Protein AF-A0A497T6V6-F1 (afdb_monomer)

Structure (mmCIF, N/CA/C/O backbone):
data_AF-A0A497T6V6-F1
#
_entry.id   AF-A0A497T6V6-F1
#
loop_
_atom_site.group_PDB
_atom_site.id
_atom_site.type_symbol
_atom_site.label_atom_id
_atom_site.label_alt_id
_atom_site.label_comp_id
_atom_site.label_asym_id
_atom_site.label_entity_id
_atom_site.label_seq_id
_atom_site.pdbx_PDB_ins_code
_atom_site.Cartn_x
_atom_site.Cartn_y
_atom_site.Cartn_z
_atom_site.occupancy
_atom_site.B_iso_or_equiv
_atom_site.auth_seq_id
_atom_site.auth_comp_id
_atom_site.auth_asym_id
_atom_site.auth_atom_id
_atom_site.pdbx_PDB_model_num
ATOM 1 N N . MET A 1 1 ? 20.473 -3.017 37.777 1.00 50.78 1 MET A N 1
ATOM 2 C CA . MET A 1 1 ? 19.811 -3.570 36.576 1.00 50.78 1 MET A CA 1
ATOM 3 C C . MET A 1 1 ? 19.065 -2.416 35.930 1.00 50.78 1 MET A C 1
ATOM 5 O O . MET A 1 1 ? 18.109 -1.941 36.522 1.00 50.78 1 MET A O 1
ATOM 9 N N . PHE A 1 2 ? 19.585 -1.855 34.835 1.00 45.38 2 PHE A N 1
ATOM 10 C CA . PHE A 1 2 ? 18.924 -0.745 34.143 1.00 45.38 2 PHE A CA 1
ATOM 11 C C . PHE A 1 2 ? 17.688 -1.306 33.440 1.00 45.38 2 PHE A C 1
ATOM 13 O O . PHE A 1 2 ? 17.805 -2.196 32.599 1.00 45.38 2 PHE A O 1
ATOM 20 N N . ASP A 1 3 ? 16.508 -0.858 33.855 1.00 56.72 3 ASP A N 1
ATOM 21 C CA . ASP A 1 3 ? 15.247 -1.389 33.358 1.00 56.72 3 ASP A CA 1
ATOM 22 C C . ASP A 1 3 ? 15.014 -0.843 31.943 1.00 56.72 3 ASP A C 1
ATOM 24 O O . ASP A 1 3 ? 14.707 0.333 31.744 1.00 56.72 3 ASP A O 1
ATOM 28 N N . TRP A 1 4 ? 15.226 -1.688 30.937 1.00 61.91 4 TRP A N 1
ATOM 29 C CA . TRP A 1 4 ? 15.054 -1.383 29.511 1.00 61.91 4 TRP A CA 1
ATOM 30 C C . TRP A 1 4 ? 13.687 -0.754 29.192 1.00 61.91 4 TRP A C 1
ATOM 32 O O . TRP A 1 4 ? 13.566 0.037 28.257 1.00 61.91 4 TRP A O 1
ATOM 42 N N . LYS A 1 5 ? 12.676 -1.034 30.025 1.00 54.81 5 LYS A N 1
ATOM 43 C CA . LYS A 1 5 ? 11.341 -0.429 29.958 1.00 54.81 5 LYS A CA 1
ATOM 44 C C . LYS A 1 5 ? 11.360 1.071 30.260 1.00 54.81 5 LYS A C 1
ATOM 46 O O . LYS A 1 5 ? 10.648 1.827 29.606 1.00 54.81 5 LYS A O 1
ATOM 51 N N . ILE A 1 6 ? 12.196 1.512 31.202 1.00 61.62 6 ILE A N 1
ATOM 52 C CA . ILE A 1 6 ? 12.374 2.933 31.542 1.00 61.62 6 ILE A CA 1
ATOM 53 C C . ILE A 1 6 ? 13.099 3.647 30.401 1.00 61.62 6 ILE A C 1
ATOM 55 O O . ILE A 1 6 ? 12.705 4.747 30.020 1.00 61.62 6 ILE A O 1
ATOM 59 N N . LEU A 1 7 ? 14.105 3.008 29.798 1.00 56.19 7 LEU A N 1
ATOM 60 C CA . LEU A 1 7 ? 14.810 3.569 28.643 1.00 56.19 7 LEU A CA 1
ATOM 61 C C . LEU A 1 7 ? 13.861 3.746 27.444 1.00 56.19 7 LEU A C 1
ATOM 63 O O . LEU A 1 7 ? 13.825 4.816 26.839 1.00 56.19 7 LEU A O 1
ATOM 67 N N . GLY A 1 8 ? 13.034 2.732 27.160 1.00 57.06 8 GLY A N 1
ATOM 68 C CA . GLY A 1 8 ? 12.024 2.780 26.099 1.00 57.06 8 GLY A CA 1
ATOM 69 C C . GLY A 1 8 ? 10.944 3.835 26.345 1.00 57.06 8 GLY A C 1
ATOM 70 O O . GLY A 1 8 ? 10.605 4.592 25.436 1.00 57.06 8 GLY A O 1
ATOM 71 N N . ALA A 1 9 ? 10.452 3.951 27.583 1.00 62.03 9 ALA A N 1
ATOM 72 C CA . ALA A 1 9 ? 9.474 4.972 27.958 1.00 62.03 9 ALA A CA 1
ATOM 73 C C . ALA A 1 9 ? 10.050 6.394 27.856 1.00 62.03 9 ALA A C 1
ATOM 75 O O . ALA A 1 9 ? 9.369 7.303 27.386 1.00 62.03 9 ALA A O 1
ATOM 76 N N . THR A 1 10 ? 11.318 6.581 28.232 1.00 56.78 10 THR A N 1
ATOM 77 C CA . THR A 1 10 ? 12.005 7.879 28.139 1.00 56.78 10 THR A CA 1
ATOM 78 C C . THR A 1 10 ? 12.233 8.275 26.681 1.00 56.78 10 THR A C 1
ATOM 80 O O . THR A 1 10 ? 12.023 9.428 26.314 1.00 56.78 10 THR A O 1
ATOM 83 N N . PHE A 1 11 ? 12.588 7.313 25.826 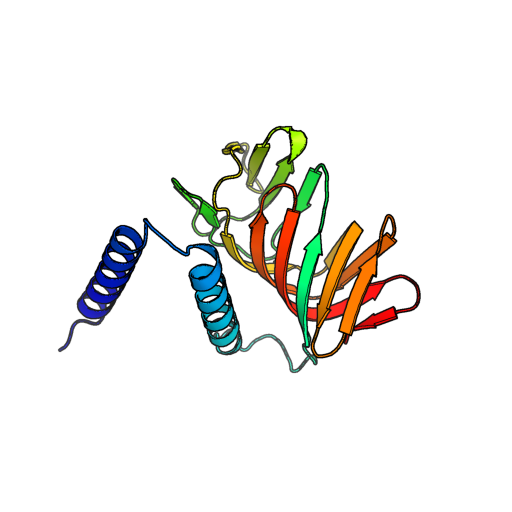1.00 63.81 11 PHE A N 1
ATOM 84 C CA . PHE A 1 11 ? 12.741 7.541 24.391 1.00 63.81 11 PHE A CA 1
ATOM 85 C C . PHE A 1 11 ? 11.404 7.897 23.726 1.00 63.81 11 PHE A C 1
ATOM 87 O O . PHE A 1 11 ? 11.323 8.874 22.986 1.00 63.81 11 PHE A O 1
ATOM 94 N N . ALA A 1 12 ? 10.329 7.176 24.059 1.00 63.56 12 ALA A N 1
ATOM 95 C CA . ALA A 1 12 ? 8.986 7.482 23.571 1.00 63.56 12 ALA A CA 1
ATOM 96 C C . ALA A 1 12 ? 8.501 8.865 24.041 1.00 63.56 12 ALA A C 1
ATOM 98 O O . ALA A 1 12 ? 7.944 9.622 23.249 1.00 63.56 12 ALA A O 1
ATOM 99 N N . ALA A 1 13 ? 8.762 9.225 25.302 1.00 62.78 13 ALA A N 1
ATOM 100 C CA . ALA A 1 13 ? 8.432 10.540 25.842 1.00 62.78 13 ALA A CA 1
ATOM 101 C C . ALA A 1 13 ? 9.216 11.661 25.142 1.00 62.78 13 ALA A C 1
ATOM 103 O O . ALA A 1 13 ? 8.627 12.672 24.769 1.00 62.78 13 ALA A O 1
ATOM 104 N N . LEU A 1 14 ? 10.516 11.468 24.895 1.00 62.50 14 LEU A N 1
ATOM 105 C CA . LEU A 1 14 ? 11.346 12.417 24.147 1.00 62.50 14 LEU A CA 1
ATOM 106 C C . LEU A 1 14 ? 10.857 12.599 22.708 1.00 62.50 14 LEU A C 1
ATOM 108 O O . LEU A 1 14 ? 10.812 13.730 22.231 1.00 62.50 14 LEU A O 1
ATOM 112 N N . ILE A 1 15 ? 10.425 11.524 22.042 1.00 61.56 15 ILE A N 1
ATOM 113 C CA . ILE A 1 15 ? 9.841 11.604 20.698 1.00 61.56 15 ILE A CA 1
ATOM 114 C C . ILE A 1 15 ? 8.551 12.426 20.726 1.00 61.56 15 ILE A C 1
ATOM 116 O O . ILE A 1 15 ? 8.442 13.382 19.964 1.00 61.56 15 ILE A O 1
ATOM 120 N N . VAL A 1 16 ? 7.617 12.122 21.632 1.00 64.88 16 VAL A N 1
ATOM 121 C CA . VAL A 1 16 ? 6.328 12.832 21.729 1.00 64.88 16 VAL A CA 1
ATOM 122 C C . VAL A 1 16 ? 6.528 14.317 22.043 1.00 64.88 16 VAL A C 1
ATOM 124 O O . VAL A 1 16 ? 5.934 15.179 21.391 1.00 64.88 16 VAL A O 1
ATOM 127 N N . VAL A 1 17 ? 7.410 14.632 22.994 1.00 59.41 17 VAL A N 1
ATOM 128 C CA . VAL A 1 17 ? 7.750 16.017 23.341 1.00 59.41 17 VAL A CA 1
ATOM 129 C C . VAL A 1 17 ? 8.415 16.716 22.153 1.00 59.41 17 VAL A C 1
ATOM 131 O O . VAL A 1 17 ? 8.026 17.831 21.815 1.00 59.41 17 VAL A O 1
ATOM 134 N N . SER A 1 18 ? 9.336 16.055 21.444 1.00 51.97 18 SER A N 1
ATOM 135 C CA . SER A 1 18 ? 9.968 16.633 20.251 1.00 51.97 18 SER A CA 1
ATOM 136 C C . SER A 1 18 ? 8.962 16.909 19.126 1.00 51.97 18 SER A C 1
ATOM 138 O O . SER A 1 18 ? 9.016 17.968 18.507 1.00 51.97 18 SER A O 1
ATOM 140 N N . THR A 1 19 ? 7.974 16.033 18.916 1.00 53.69 19 THR A N 1
ATOM 141 C CA . THR A 1 19 ? 6.929 16.235 17.900 1.00 53.69 19 THR A CA 1
ATOM 142 C C . THR A 1 19 ? 5.960 17.364 18.245 1.00 53.69 19 THR A C 1
ATOM 144 O O . THR A 1 19 ? 5.468 18.033 17.340 1.00 53.69 19 THR A O 1
ATOM 147 N N . LEU A 1 20 ? 5.714 17.624 19.535 1.00 51.59 20 LEU A N 1
ATOM 148 C CA . LEU A 1 20 ? 4.854 18.726 19.978 1.00 51.59 20 LEU A CA 1
ATOM 149 C C . LEU A 1 20 ? 5.545 20.092 19.846 1.00 51.59 20 LEU A C 1
ATOM 151 O O . LEU A 1 20 ? 4.895 21.064 19.472 1.00 51.59 20 LEU A O 1
ATOM 155 N N . PHE A 1 21 ? 6.859 20.173 20.086 1.00 48.50 21 PHE A N 1
ATOM 156 C CA . PHE A 1 21 ? 7.623 21.421 19.935 1.00 48.50 21 PHE A CA 1
ATOM 157 C C . PHE A 1 21 ? 7.922 21.795 18.471 1.00 48.50 21 PHE A C 1
ATOM 159 O O . PHE A 1 21 ? 8.094 22.973 18.168 1.00 48.50 21 PHE A O 1
ATOM 166 N N . VAL A 1 22 ? 7.943 20.827 17.549 1.00 48.66 22 VAL A N 1
ATOM 167 C CA . VAL A 1 22 ? 8.194 21.055 16.108 1.00 48.66 22 VAL A CA 1
ATOM 168 C C . VAL A 1 22 ? 6.908 21.393 15.326 1.00 48.66 22 VAL A C 1
ATOM 170 O O . VAL A 1 22 ? 6.963 21.732 14.146 1.00 48.66 22 VAL A O 1
ATOM 173 N N . GLY A 1 23 ? 5.742 21.413 15.983 1.00 40.28 23 GLY A N 1
ATOM 174 C CA . GLY A 1 23 ? 4.423 21.679 15.384 1.00 40.28 23 GLY A CA 1
ATOM 175 C C . GLY A 1 23 ? 4.199 23.063 14.743 1.00 40.28 23 GLY A C 1
ATOM 176 O O . GLY A 1 23 ? 3.063 23.383 14.407 1.00 40.28 23 GLY A O 1
ATOM 177 N N . GLY A 1 24 ? 5.238 23.886 14.563 1.00 43.16 24 GLY A N 1
ATOM 178 C CA . GLY A 1 24 ? 5.149 25.210 13.936 1.00 43.16 24 GLY A CA 1
ATOM 179 C C . GLY A 1 24 ? 5.746 25.328 12.528 1.00 43.16 24 GLY A C 1
ATOM 180 O O . GLY A 1 24 ? 5.249 26.125 11.741 1.00 43.16 24 GLY A O 1
ATOM 181 N N . PHE A 1 25 ? 6.785 24.567 12.169 1.00 41.38 25 PHE A N 1
ATOM 182 C CA . PHE A 1 25 ? 7.500 24.753 10.896 1.00 41.38 25 PHE A CA 1
ATOM 183 C C . PHE A 1 25 ? 8.166 23.443 10.437 1.00 41.38 25 PHE A C 1
ATOM 185 O O . PHE A 1 25 ? 8.955 22.862 11.172 1.00 41.38 25 PHE A O 1
ATOM 192 N N . GLY A 1 26 ? 7.899 23.001 9.199 1.00 43.41 26 GLY A N 1
ATOM 193 C CA . GLY A 1 26 ? 8.783 22.050 8.493 1.00 43.41 26 GLY A CA 1
ATOM 194 C C . GLY A 1 26 ? 8.436 20.555 8.547 1.00 43.41 26 GLY A C 1
ATOM 195 O O . GLY A 1 26 ? 9.315 19.716 8.375 1.00 43.41 26 GLY A O 1
ATOM 196 N N . ILE A 1 27 ? 7.162 20.192 8.719 1.00 48.16 27 ILE A N 1
ATOM 197 C CA . ILE A 1 27 ? 6.693 18.794 8.838 1.00 48.16 27 ILE A CA 1
ATOM 198 C C . ILE A 1 27 ? 7.111 17.904 7.640 1.00 48.16 27 ILE A C 1
ATOM 200 O O . ILE A 1 27 ? 7.292 16.698 7.787 1.00 48.16 27 ILE A O 1
ATOM 204 N N . LYS A 1 28 ? 7.326 18.484 6.453 1.00 43.66 28 LYS A N 1
ATOM 205 C CA . LYS A 1 28 ? 7.655 17.736 5.229 1.00 43.66 28 LYS A CA 1
ATOM 206 C C . LYS A 1 28 ? 9.043 17.073 5.264 1.00 43.66 28 LYS A C 1
ATOM 208 O O . LYS A 1 28 ? 9.174 15.943 4.801 1.00 43.66 28 LYS A O 1
ATOM 213 N N . ASP A 1 29 ? 10.041 17.724 5.862 1.00 43.38 29 ASP A N 1
ATOM 214 C CA . ASP A 1 29 ? 11.425 17.221 5.877 1.00 43.38 29 ASP A CA 1
ATOM 215 C C . ASP A 1 29 ? 11.666 16.212 7.009 1.00 43.38 29 ASP A C 1
ATOM 217 O O . ASP A 1 29 ? 12.480 15.297 6.880 1.00 43.38 29 ASP A O 1
ATOM 221 N N . PHE A 1 30 ? 10.908 16.317 8.104 1.00 46.56 30 PHE A N 1
ATOM 222 C CA . PHE A 1 30 ? 11.027 15.406 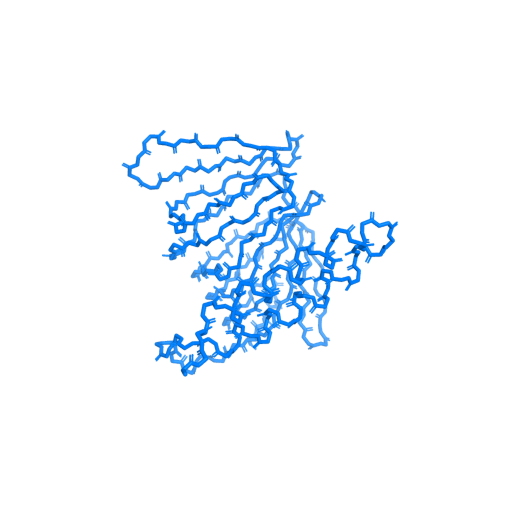9.243 1.00 46.56 30 PHE A CA 1
ATOM 223 C C . PHE A 1 30 ? 10.446 14.018 8.937 1.00 46.56 30 PHE A C 1
ATOM 225 O O . PHE A 1 30 ? 11.048 13.004 9.286 1.00 46.56 30 PHE A O 1
ATOM 232 N N . PHE A 1 31 ? 9.320 13.949 8.215 1.00 50.53 31 PHE A N 1
ATOM 233 C CA . PHE A 1 31 ? 8.772 12.666 7.764 1.00 50.53 31 PHE A CA 1
ATOM 234 C C . PHE A 1 31 ? 9.678 11.969 6.751 1.00 50.53 31 PHE A C 1
ATOM 236 O O . PHE A 1 31 ? 9.797 10.753 6.824 1.00 50.53 31 PHE A O 1
ATOM 243 N N . SER A 1 32 ? 10.354 12.718 5.873 1.00 42.75 32 SER A N 1
ATOM 244 C CA . SER A 1 32 ? 11.353 12.166 4.946 1.00 42.75 32 SER A CA 1
ATOM 245 C C . SER A 1 32 ? 12.478 11.451 5.698 1.00 42.75 32 SER A C 1
ATOM 247 O O . SER A 1 32 ? 12.767 10.292 5.418 1.00 42.75 32 SER A O 1
ATOM 249 N N . GLN A 1 33 ? 13.055 12.103 6.713 1.00 44.62 33 GLN A N 1
ATOM 250 C CA . GLN A 1 33 ? 14.158 11.540 7.502 1.00 44.62 33 GLN A CA 1
ATOM 251 C C . GLN A 1 33 ? 13.718 10.374 8.398 1.00 44.62 33 GLN A C 1
ATOM 253 O O . GLN A 1 33 ? 14.487 9.444 8.641 1.00 44.62 33 GLN A O 1
ATOM 258 N N . ILE A 1 34 ? 12.480 10.400 8.900 1.00 51.75 34 ILE A N 1
ATOM 259 C CA . ILE A 1 34 ? 11.908 9.270 9.640 1.00 51.75 34 ILE A CA 1
ATOM 260 C C . ILE A 1 34 ? 11.643 8.089 8.700 1.00 51.75 34 ILE A C 1
ATOM 262 O O . ILE A 1 34 ? 11.935 6.958 9.076 1.00 51.75 34 ILE A O 1
ATOM 266 N N . PHE A 1 35 ? 11.143 8.323 7.484 1.00 48.59 35 PHE A N 1
ATOM 267 C CA . PHE A 1 35 ? 10.936 7.265 6.490 1.00 48.59 35 PHE A CA 1
ATOM 268 C C . PHE A 1 35 ? 12.253 6.614 6.062 1.00 48.59 35 PHE A C 1
ATOM 270 O O . PHE A 1 35 ? 12.305 5.391 5.983 1.00 48.59 35 PHE A O 1
ATOM 277 N N . GLU A 1 36 ? 13.309 7.406 5.849 1.00 44.75 36 GLU A N 1
ATOM 278 C CA . GLU A 1 36 ? 14.657 6.896 5.558 1.00 44.75 36 GLU A CA 1
ATOM 279 C C . GLU A 1 36 ? 15.213 6.056 6.715 1.00 44.75 36 GLU A C 1
ATOM 281 O O . GLU A 1 36 ? 15.728 4.963 6.502 1.00 44.75 36 GLU A O 1
ATOM 286 N N . LYS A 1 37 ? 15.050 6.498 7.967 1.00 45.19 37 LYS A N 1
ATOM 287 C CA . LYS A 1 37 ? 15.532 5.719 9.120 1.00 45.19 37 LYS A CA 1
ATOM 288 C C . LYS A 1 37 ? 14.704 4.464 9.391 1.00 45.19 37 LYS A C 1
ATOM 290 O O . LYS A 1 37 ? 15.250 3.461 9.843 1.00 45.19 37 LYS A O 1
ATOM 295 N N . ILE A 1 38 ? 13.397 4.494 9.131 1.00 47.75 38 ILE A N 1
ATOM 296 C CA . ILE A 1 38 ? 12.535 3.310 9.255 1.00 47.75 38 ILE A CA 1
ATOM 297 C C . ILE A 1 38 ? 12.842 2.312 8.136 1.00 47.75 38 ILE A C 1
ATOM 299 O O . ILE A 1 38 ? 12.879 1.115 8.408 1.00 47.75 38 ILE A O 1
ATOM 303 N N . SER A 1 39 ? 13.105 2.764 6.905 1.00 43.28 39 SER A N 1
ATOM 304 C CA . SER A 1 39 ? 13.480 1.863 5.810 1.00 43.28 39 SER A CA 1
ATOM 305 C C . SER A 1 39 ? 14.834 1.189 6.058 1.00 43.28 39 SER A C 1
ATOM 307 O O . SER A 1 39 ? 14.947 -0.018 5.844 1.00 43.28 39 SER A O 1
ATOM 309 N N . GLU A 1 40 ? 15.821 1.912 6.600 1.00 44.38 40 GLU A N 1
ATOM 310 C CA . GLU A 1 40 ? 17.093 1.330 7.054 1.00 44.38 40 GLU A CA 1
ATOM 311 C C . GLU A 1 40 ? 16.894 0.318 8.191 1.00 44.38 40 GLU A C 1
ATOM 313 O O . GLU A 1 40 ? 17.501 -0.754 8.186 1.00 44.38 40 GLU A O 1
ATOM 318 N N . TRP A 1 41 ? 16.006 0.611 9.146 1.00 40.22 41 TRP A N 1
ATOM 319 C CA . TRP A 1 41 ? 15.758 -0.279 10.280 1.00 40.22 41 TRP A CA 1
ATOM 320 C C . TRP A 1 41 ? 15.014 -1.559 9.868 1.00 40.22 41 TRP A C 1
ATOM 322 O O . TRP A 1 41 ? 15.391 -2.652 10.294 1.00 40.22 41 TRP A O 1
ATOM 332 N N . LEU A 1 42 ? 14.036 -1.461 8.959 1.00 49.56 42 LEU A N 1
ATOM 333 C CA . LEU A 1 42 ? 13.347 -2.614 8.364 1.00 49.56 42 LEU A CA 1
ATOM 334 C C . LEU A 1 42 ? 14.267 -3.479 7.496 1.00 49.56 42 LEU A C 1
ATOM 336 O O . LEU A 1 42 ? 14.082 -4.693 7.449 1.00 49.56 42 LEU A O 1
ATOM 340 N N . GLY A 1 43 ? 15.306 -2.894 6.893 1.00 42.03 43 GLY A N 1
ATOM 341 C CA . GLY A 1 43 ? 16.388 -3.647 6.253 1.00 42.03 43 GLY A CA 1
ATOM 342 C C . GLY A 1 43 ? 17.193 -4.531 7.219 1.00 42.03 43 GLY A C 1
ATOM 343 O O . GLY A 1 43 ? 17.883 -5.443 6.773 1.00 42.03 43 GLY A O 1
ATOM 344 N N . SER A 1 44 ? 17.085 -4.299 8.533 1.00 37.12 44 SER A N 1
ATOM 345 C CA . SER A 1 44 ? 17.794 -5.038 9.592 1.00 37.12 44 SER A CA 1
ATOM 346 C C . SER A 1 44 ? 16.884 -5.870 10.513 1.00 37.12 44 SER A C 1
ATOM 348 O O . SER A 1 44 ? 17.349 -6.414 11.516 1.00 37.12 44 SER A O 1
ATOM 350 N N . SER A 1 45 ? 15.593 -5.989 10.182 1.00 35.75 45 SER A N 1
ATOM 351 C CA . SER A 1 45 ? 14.610 -6.738 10.977 1.00 35.75 45 SER A CA 1
ATOM 352 C C . SER A 1 45 ? 14.849 -8.265 10.918 1.00 35.75 45 SER A C 1
ATOM 354 O O . SER A 1 45 ? 15.149 -8.800 9.848 1.00 35.75 45 SER A O 1
ATOM 356 N N . PRO A 1 46 ? 14.704 -9.006 12.039 1.00 35.09 46 PRO A N 1
ATOM 357 C CA . PRO A 1 46 ? 15.123 -10.404 12.196 1.00 35.09 46 PRO A CA 1
ATOM 358 C C . PRO A 1 46 ? 14.171 -11.436 11.558 1.00 35.09 46 PRO A C 1
ATOM 360 O O . PRO A 1 46 ? 14.081 -12.572 12.028 1.00 35.09 46 PRO A O 1
ATOM 363 N N . PHE A 1 47 ? 13.471 -11.093 10.475 1.00 41.62 47 PHE A N 1
ATOM 364 C CA . PHE A 1 47 ? 12.688 -12.052 9.688 1.00 41.62 47 PHE A CA 1
ATOM 365 C C . PHE A 1 47 ? 13.614 -12.872 8.774 1.00 41.62 47 PHE A C 1
ATOM 367 O O . PHE A 1 47 ? 13.618 -12.743 7.552 1.00 41.62 47 PHE A O 1
ATOM 374 N N . SER A 1 48 ? 14.406 -13.752 9.385 1.00 32.25 48 SER A N 1
ATOM 375 C CA . SER A 1 48 ? 15.396 -14.650 8.769 1.00 32.25 48 SER A CA 1
ATOM 376 C C . SER A 1 48 ? 14.807 -15.797 7.922 1.00 32.25 48 SER A C 1
ATOM 378 O O . SER A 1 48 ? 15.424 -16.852 7.781 1.00 32.25 48 SER A O 1
ATOM 380 N N . GLY A 1 49 ? 13.614 -15.612 7.347 1.00 32.22 49 GLY A N 1
ATOM 381 C CA . GLY A 1 49 ? 12.921 -16.614 6.528 1.00 32.22 49 GLY A CA 1
ATOM 382 C C . GLY A 1 49 ? 12.859 -16.302 5.032 1.00 32.22 49 GLY A C 1
ATOM 383 O O . GLY A 1 49 ? 12.636 -17.214 4.236 1.00 32.22 49 GLY A O 1
ATOM 384 N N . PHE A 1 50 ? 13.078 -15.051 4.620 1.00 36.75 50 PHE A N 1
ATOM 385 C CA . PHE A 1 50 ? 13.120 -14.711 3.201 1.00 36.75 50 PHE A CA 1
ATOM 386 C C . PHE A 1 50 ? 14.525 -14.985 2.673 1.00 36.75 50 PHE A C 1
ATOM 388 O O . PHE A 1 50 ? 15.477 -14.253 2.937 1.00 36.75 50 PHE A O 1
ATOM 395 N N . GLN A 1 51 ? 14.649 -16.109 1.966 1.00 36.91 51 GLN A N 1
ATOM 396 C CA . GLN A 1 51 ? 15.812 -16.466 1.163 1.00 36.91 51 GLN A CA 1
ATOM 397 C C . GLN A 1 51 ? 16.313 -15.255 0.367 1.00 36.91 51 GLN A C 1
ATOM 399 O O . GLN A 1 51 ? 15.507 -14.412 -0.026 1.00 36.91 51 GLN A O 1
ATOM 404 N N . HIS A 1 52 ? 17.630 -15.222 0.116 1.00 39.56 52 HIS A N 1
ATOM 405 C CA . HIS A 1 52 ? 18.372 -14.312 -0.770 1.00 39.56 52 HIS A CA 1
ATOM 406 C C . HIS A 1 52 ? 17.731 -14.170 -2.164 1.00 39.56 52 HIS A C 1
ATOM 408 O O . HIS A 1 52 ? 18.254 -14.616 -3.183 1.00 39.56 52 HIS A O 1
ATOM 414 N N . THR A 1 53 ? 16.581 -13.527 -2.213 1.00 52.56 53 THR A N 1
ATOM 415 C CA . THR A 1 53 ? 15.926 -13.067 -3.419 1.00 52.56 53 THR A CA 1
ATOM 416 C C . THR A 1 53 ? 16.462 -11.662 -3.588 1.00 52.56 53 THR A C 1
ATOM 418 O O . THR A 1 53 ? 16.408 -10.873 -2.644 1.00 52.56 53 THR A O 1
ATOM 421 N N . LYS A 1 54 ? 17.086 -11.366 -4.732 1.00 65.50 54 LYS A N 1
ATOM 422 C CA . LYS A 1 54 ? 17.531 -9.998 -5.015 1.00 65.50 54 LYS A CA 1
ATOM 423 C C . LYS A 1 54 ? 16.335 -9.076 -4.791 1.00 65.50 54 LYS A C 1
ATOM 425 O O . LYS A 1 54 ? 15.270 -9.319 -5.352 1.00 65.50 54 LYS A O 1
ATOM 430 N N . SER A 1 55 ? 16.508 -8.105 -3.907 1.00 79.69 55 SER A N 1
ATOM 431 C CA . SER A 1 55 ? 15.469 -7.155 -3.555 1.00 79.69 55 SER A CA 1
ATOM 432 C C . SER A 1 55 ? 15.964 -5.761 -3.885 1.00 79.69 55 SER A C 1
ATOM 434 O O . SER A 1 55 ? 17.040 -5.370 -3.424 1.00 79.69 55 SER A O 1
ATOM 436 N N . THR A 1 56 ? 15.176 -5.015 -4.643 1.00 88.44 56 THR A N 1
ATOM 437 C CA . THR A 1 56 ? 15.487 -3.636 -5.006 1.00 88.44 56 THR A CA 1
ATOM 438 C C . THR A 1 56 ? 14.663 -2.686 -4.158 1.00 88.44 56 THR A C 1
ATOM 440 O O . THR A 1 56 ? 13.453 -2.864 -3.998 1.00 88.44 56 THR A O 1
ATOM 443 N N . HIS A 1 57 ? 15.322 -1.670 -3.601 1.00 89.69 57 HIS A N 1
ATOM 444 C CA . HIS A 1 57 ? 14.623 -0.608 -2.896 1.00 89.69 57 HIS A CA 1
ATOM 445 C C . HIS A 1 57 ? 13.917 0.300 -3.906 1.00 89.69 57 HIS A C 1
ATOM 447 O O . HIS A 1 57 ? 14.517 0.779 -4.876 1.00 89.69 57 HIS A O 1
ATOM 453 N N . VAL A 1 58 ? 12.629 0.526 -3.681 1.00 91.56 58 VAL A N 1
ATOM 454 C CA . VAL A 1 58 ? 11.756 1.288 -4.568 1.00 91.56 58 VAL A CA 1
ATOM 455 C C . VAL A 1 58 ? 10.856 2.207 -3.762 1.00 91.56 58 VAL A C 1
ATOM 457 O O . VAL A 1 58 ? 10.408 1.895 -2.655 1.00 91.56 58 VAL A O 1
ATOM 460 N N . HIS A 1 59 ? 10.540 3.334 -4.376 1.00 94.31 59 HIS A N 1
ATOM 461 C CA . HIS A 1 59 ? 9.508 4.239 -3.923 1.00 94.31 59 HIS A CA 1
ATOM 462 C C . HIS A 1 59 ? 8.487 4.381 -5.043 1.00 94.31 59 HIS A C 1
ATOM 464 O O . HIS A 1 59 ? 8.847 4.793 -6.143 1.00 94.31 59 HIS A O 1
ATOM 470 N N . PHE A 1 60 ? 7.223 4.041 -4.804 1.00 94.25 60 PHE A N 1
ATOM 471 C CA . PHE A 1 60 ? 6.188 4.217 -5.816 1.00 94.25 60 PHE A CA 1
ATOM 472 C C . PHE A 1 60 ? 4.932 4.880 -5.263 1.00 94.25 60 PHE A C 1
ATOM 474 O O . PHE A 1 60 ? 4.469 4.589 -4.163 1.00 94.25 60 PHE A O 1
ATOM 481 N N . THR A 1 61 ? 4.388 5.800 -6.055 1.00 96.56 61 THR A N 1
ATOM 482 C CA . THR A 1 61 ? 3.179 6.564 -5.747 1.00 96.56 61 THR A CA 1
ATOM 483 C C . THR A 1 61 ? 2.087 6.200 -6.738 1.00 96.56 61 THR A C 1
ATOM 485 O O . THR A 1 61 ? 2.290 6.300 -7.948 1.00 96.56 61 THR A O 1
ATOM 488 N N . LEU A 1 62 ? 0.919 5.818 -6.233 1.00 96.94 62 LEU A N 1
ATOM 489 C CA . LEU A 1 62 ? -0.277 5.523 -7.016 1.00 96.94 62 LEU A CA 1
ATOM 490 C C . LEU A 1 62 ? -1.287 6.661 -6.851 1.00 96.94 62 LEU A C 1
ATOM 492 O O . LEU A 1 62 ? -1.465 7.158 -5.739 1.00 96.94 62 LEU A O 1
ATOM 496 N N . TYR A 1 63 ? -2.004 7.017 -7.921 1.00 96.00 63 TYR A N 1
ATOM 497 C CA . TYR A 1 63 ? -3.067 8.038 -7.899 1.00 96.00 63 TYR A CA 1
ATOM 498 C C . TYR A 1 63 ? -4.457 7.453 -8.229 1.00 96.00 63 TYR A C 1
ATOM 500 O O . TYR A 1 63 ? -5.031 7.768 -9.275 1.00 96.00 63 TYR A O 1
ATOM 508 N N . PRO A 1 64 ? -4.994 6.553 -7.387 1.00 94.50 64 PRO A N 1
ATOM 509 C CA . PRO A 1 64 ? -6.334 5.995 -7.546 1.00 94.50 64 PRO A CA 1
ATOM 510 C C . PRO A 1 64 ? -7.437 6.958 -7.082 1.00 94.50 64 PRO A C 1
ATOM 512 O O . PRO A 1 64 ? -7.247 7.747 -6.162 1.00 94.50 64 PRO A O 1
ATOM 515 N N . GLU A 1 65 ? -8.646 6.805 -7.631 1.00 93.06 65 GLU A N 1
ATOM 516 C CA . GLU A 1 65 ? -9.857 7.346 -6.989 1.00 93.06 65 GLU A CA 1
ATOM 517 C C . GLU A 1 65 ? -10.277 6.503 -5.777 1.00 93.06 65 GLU A C 1
ATOM 519 O O . GLU A 1 65 ? -10.660 7.040 -4.736 1.00 93.06 65 GLU A O 1
ATOM 524 N N . ASN A 1 66 ? -10.176 5.178 -5.920 1.00 93.94 66 ASN A N 1
ATOM 525 C CA . ASN A 1 66 ? -10.426 4.195 -4.873 1.00 93.94 66 ASN A CA 1
ATOM 526 C C . ASN A 1 66 ? -9.314 3.149 -4.893 1.00 93.94 66 ASN A C 1
ATOM 528 O O . ASN A 1 66 ? -8.910 2.709 -5.973 1.00 93.94 66 ASN A O 1
ATOM 532 N N . PHE A 1 67 ? -8.839 2.729 -3.726 1.00 95.25 67 PHE A N 1
ATOM 533 C CA . PHE A 1 67 ? -7.790 1.719 -3.631 1.00 95.25 67 PHE A CA 1
ATOM 534 C C . PHE A 1 67 ? -8.062 0.726 -2.519 1.00 95.25 67 PHE A C 1
ATOM 536 O O . PHE A 1 67 ? -8.462 1.102 -1.419 1.00 95.25 67 PHE A O 1
ATOM 543 N N . VAL A 1 68 ? -7.848 -0.545 -2.834 1.00 95.00 68 VAL A N 1
ATOM 544 C CA . VAL A 1 68 ? -8.101 -1.668 -1.942 1.00 95.00 68 VAL A CA 1
ATOM 545 C C . VAL A 1 68 ? -6.847 -2.514 -1.885 1.00 95.00 68 VAL A C 1
ATOM 547 O O . VAL A 1 68 ? -6.320 -2.895 -2.929 1.00 95.00 68 VAL A O 1
ATOM 550 N N . PHE A 1 69 ? -6.396 -2.834 -0.679 1.00 93.31 69 PHE A N 1
ATOM 551 C CA . PHE A 1 69 ? -5.344 -3.822 -0.483 1.00 93.31 69 PHE A CA 1
ATOM 552 C C . PHE A 1 69 ? -5.592 -4.659 0.770 1.00 93.31 69 PHE A C 1
ATOM 554 O O . PHE A 1 69 ? -6.351 -4.281 1.667 1.00 93.31 69 PHE A O 1
ATOM 561 N N . SER A 1 70 ? -4.961 -5.828 0.803 1.00 94.25 70 SER A N 1
ATOM 562 C CA . SER A 1 70 ? -5.044 -6.791 1.897 1.00 94.25 70 SER A CA 1
ATOM 563 C C . SER A 1 70 ? -3.623 -7.242 2.220 1.00 94.25 70 SER A C 1
ATOM 565 O O . SER A 1 70 ? -3.018 -7.899 1.376 1.00 94.25 70 SER A O 1
ATOM 567 N N . PRO A 1 71 ? -3.062 -6.840 3.371 1.00 92.25 71 PRO A N 1
ATOM 568 C CA . PRO A 1 71 ? -1.747 -7.300 3.804 1.00 92.25 71 PRO A CA 1
ATOM 569 C C . PRO A 1 71 ? -1.713 -8.825 3.960 1.00 92.25 71 PRO A C 1
ATOM 571 O O . PRO A 1 71 ? -2.676 -9.414 4.453 1.00 92.25 71 PRO A O 1
ATOM 574 N N . ASP A 1 72 ? -0.598 -9.459 3.600 1.00 90.69 72 ASP A N 1
ATOM 575 C CA . ASP A 1 72 ? -0.445 -10.917 3.740 1.00 90.69 72 ASP A CA 1
ATOM 576 C C . ASP A 1 72 ? -0.256 -11.360 5.199 1.00 90.69 72 ASP A C 1
ATOM 578 O O . ASP A 1 72 ? -0.606 -12.479 5.586 1.00 90.69 72 ASP A O 1
ATOM 582 N N . SER A 1 73 ? 0.293 -10.470 6.023 1.00 89.19 73 SER A N 1
ATOM 583 C CA . SER A 1 73 ? 0.506 -10.649 7.457 1.00 89.19 73 SER A CA 1
ATOM 584 C C . SER A 1 73 ? -0.226 -9.567 8.251 1.00 89.19 73 SER A C 1
ATOM 586 O O . SER A 1 73 ? -0.494 -8.494 7.710 1.00 89.19 73 SER A O 1
ATOM 588 N N . PRO A 1 74 ? -0.536 -9.802 9.539 1.00 90.56 74 PRO A N 1
ATOM 589 C CA . PRO A 1 74 ? -1.059 -8.748 10.396 1.00 90.56 74 PRO A CA 1
ATOM 590 C C . PRO A 1 74 ? -0.127 -7.532 10.430 1.00 90.56 74 PRO A C 1
ATOM 592 O O . PRO A 1 74 ? 1.091 -7.693 10.506 1.00 90.56 74 PRO A O 1
ATOM 595 N N . ILE A 1 75 ? -0.698 -6.329 10.400 1.00 91.19 75 ILE A N 1
ATOM 596 C CA . ILE A 1 75 ? 0.050 -5.066 10.386 1.00 91.19 75 ILE A CA 1
ATOM 597 C C . ILE A 1 75 ? -0.386 -4.140 11.515 1.00 91.19 75 ILE A C 1
ATOM 599 O O . ILE A 1 75 ? -1.509 -4.210 12.017 1.00 91.19 75 ILE A O 1
ATOM 603 N N . ASN A 1 76 ? 0.496 -3.220 11.887 1.00 88.19 76 ASN A N 1
ATOM 604 C CA . ASN A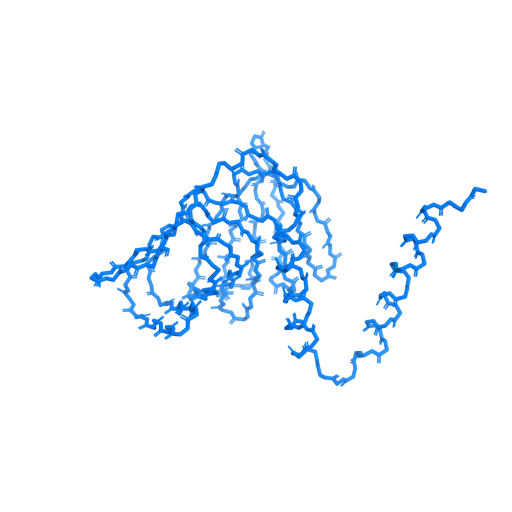 1 76 ? 0.139 -2.102 12.749 1.00 88.19 76 ASN A CA 1
ATOM 605 C C . ASN A 1 76 ? -0.189 -0.889 11.880 1.00 88.19 76 ASN A C 1
ATOM 607 O O . ASN A 1 76 ? 0.493 -0.614 10.898 1.00 88.19 76 ASN A O 1
ATOM 611 N N . ILE A 1 77 ? -1.228 -0.151 12.246 1.00 90.94 77 ILE A N 1
ATOM 612 C CA . ILE A 1 77 ? -1.714 1.006 11.499 1.00 90.94 77 ILE A CA 1
ATOM 613 C C . ILE A 1 77 ? -1.762 2.187 12.448 1.00 90.94 77 ILE A C 1
ATOM 615 O O . ILE A 1 77 ? -2.350 2.112 13.525 1.00 90.94 77 ILE A O 1
ATOM 619 N N . THR A 1 78 ? -1.149 3.290 12.042 1.00 88.94 78 THR A N 1
ATOM 620 C CA . THR A 1 78 ? -1.227 4.568 12.744 1.00 88.94 78 THR A CA 1
ATOM 621 C C . THR A 1 78 ? -2.043 5.545 11.913 1.00 88.94 78 THR A C 1
ATOM 623 O O . THR A 1 78 ? -1.815 5.699 10.717 1.00 88.94 78 THR A O 1
ATOM 626 N N . LEU A 1 79 ? -2.995 6.195 12.569 1.00 88.12 79 LEU A N 1
ATOM 627 C CA . LEU A 1 79 ? -3.780 7.326 12.086 1.00 88.12 79 LEU A CA 1
ATOM 628 C C . LEU A 1 79 ? -3.569 8.499 13.053 1.00 88.12 79 LEU A C 1
ATOM 630 O O . LEU A 1 79 ? -3.035 8.311 14.148 1.00 88.12 79 LEU A O 1
ATOM 634 N N . SER A 1 80 ? -4.037 9.700 12.699 1.00 82.00 80 SER A N 1
ATOM 635 C CA . SER A 1 80 ? -3.932 10.882 13.577 1.00 82.00 80 SER A CA 1
ATOM 636 C C . SER A 1 80 ? -4.443 10.646 15.004 1.00 82.00 80 SER A C 1
ATOM 638 O O . SER A 1 80 ? -3.839 11.119 15.962 1.00 82.00 80 SER A O 1
ATOM 640 N N . THR A 1 81 ? -5.570 9.945 15.148 1.00 80.69 81 THR A N 1
ATOM 641 C CA . THR A 1 81 ? -6.312 9.827 16.416 1.00 80.69 81 THR A CA 1
ATOM 642 C C . THR A 1 81 ? -6.358 8.410 16.972 1.00 80.69 81 THR A C 1
ATOM 644 O O . THR A 1 81 ? -6.811 8.211 18.097 1.00 80.69 81 THR A O 1
ATOM 647 N N . MET A 1 82 ? -5.900 7.416 16.210 1.00 84.38 82 MET A N 1
ATOM 648 C CA . MET A 1 82 ? -5.992 6.016 16.606 1.00 84.38 82 MET A CA 1
ATOM 649 C C . MET A 1 82 ? -4.792 5.207 16.128 1.00 84.38 82 MET A C 1
ATOM 651 O O . MET A 1 82 ? -4.133 5.535 15.141 1.00 84.38 82 MET A O 1
ATOM 655 N N . LYS A 1 83 ? -4.538 4.111 16.836 1.00 87.25 83 LYS A N 1
ATOM 656 C CA . LYS A 1 83 ? -3.603 3.069 16.428 1.00 87.25 83 LYS A CA 1
ATOM 657 C C . LYS A 1 83 ? -4.344 1.744 16.433 1.00 87.25 83 LYS A C 1
ATOM 659 O O . LYS A 1 83 ? -4.990 1.415 17.425 1.00 87.25 83 LYS A O 1
ATOM 664 N N . ILE A 1 84 ? -4.247 1.007 15.337 1.00 88.38 84 ILE A N 1
ATOM 665 C CA . ILE A 1 84 ? -4.801 -0.337 15.207 1.00 88.38 84 ILE A CA 1
ATOM 666 C C . ILE A 1 84 ? -3.613 -1.290 15.220 1.00 88.38 84 ILE A C 1
ATOM 668 O O . ILE A 1 84 ? -2.735 -1.194 14.366 1.00 88.38 84 ILE A O 1
ATOM 672 N N . ASN A 1 85 ? -3.559 -2.178 16.206 1.00 89.44 85 ASN A N 1
ATOM 673 C CA . ASN A 1 85 ? -2.463 -3.131 16.342 1.00 89.44 85 ASN A CA 1
ATOM 674 C C . ASN A 1 85 ? -2.891 -4.493 15.802 1.00 89.44 85 ASN A C 1
ATOM 676 O O . ASN A 1 85 ? -4.023 -4.910 16.045 1.00 89.44 85 ASN A O 1
ATOM 680 N N . ASN A 1 86 ? -1.970 -5.199 15.143 1.00 87.62 86 ASN A N 1
ATOM 681 C CA . ASN A 1 86 ? -2.180 -6.563 14.651 1.00 87.62 86 ASN A CA 1
ATOM 682 C C . ASN A 1 86 ? -3.422 -6.710 13.740 1.00 87.62 86 ASN A C 1
ATOM 684 O O . ASN A 1 86 ? -4.124 -7.719 13.793 1.00 87.62 86 ASN A O 1
ATOM 688 N N . PHE A 1 87 ? -3.709 -5.692 12.921 1.00 90.31 87 PHE A N 1
ATOM 689 C CA . PHE A 1 87 ? -4.830 -5.688 11.985 1.00 90.31 87 PHE A CA 1
ATOM 690 C C . PHE A 1 87 ? -4.609 -6.707 10.869 1.00 90.31 87 PHE A C 1
ATOM 692 O O . PHE A 1 87 ? -3.572 -6.680 10.205 1.00 90.31 87 PHE A O 1
ATOM 699 N N . LYS A 1 88 ? -5.614 -7.547 10.611 1.00 91.81 88 LYS A N 1
ATOM 700 C CA . LYS A 1 88 ? -5.637 -8.482 9.488 1.00 91.81 88 LYS A CA 1
ATOM 701 C C . LYS A 1 88 ? -6.964 -8.370 8.741 1.00 91.81 88 LYS A C 1
ATOM 703 O O . LYS A 1 88 ? -8.020 -8.660 9.293 1.00 91.81 88 LYS A O 1
ATOM 708 N N . GLY A 1 89 ? -6.910 -7.952 7.484 1.00 92.94 89 GLY A N 1
ATOM 709 C CA . GLY A 1 89 ? -8.103 -7.813 6.659 1.00 92.94 89 GLY A CA 1
ATOM 710 C C . GLY A 1 89 ? -7.896 -6.874 5.482 1.00 92.94 89 GLY A C 1
ATOM 711 O O . GLY A 1 89 ? -6.780 -6.686 4.994 1.00 92.94 89 GLY A O 1
ATOM 712 N N . LYS A 1 90 ? -8.986 -6.268 5.017 1.00 94.56 90 LYS A N 1
ATOM 713 C CA . LYS A 1 90 ? -9.007 -5.376 3.855 1.00 94.56 90 LYS A CA 1
ATOM 714 C C . LYS A 1 90 ? -9.024 -3.916 4.273 1.00 94.56 90 LYS A C 1
ATOM 716 O O . LYS A 1 90 ? -9.775 -3.521 5.165 1.00 94.56 90 LYS A O 1
ATOM 721 N N . ILE A 1 91 ? -8.228 -3.120 3.572 1.00 94.50 91 ILE A N 1
ATOM 722 C CA . ILE A 1 91 ? -8.1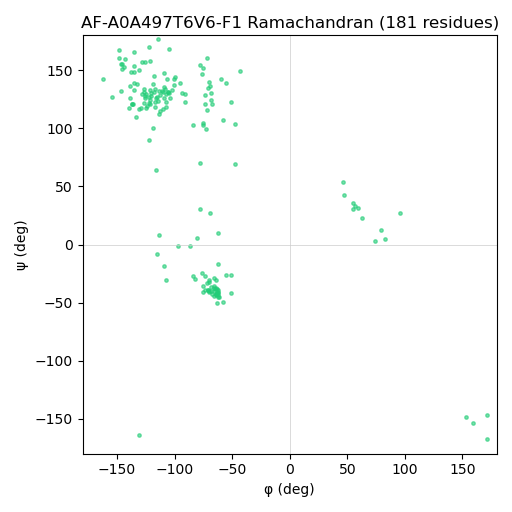70 -1.669 3.715 1.00 94.50 91 ILE A CA 1
ATOM 723 C C . ILE A 1 91 ? -8.681 -1.067 2.415 1.00 94.50 91 ILE A C 1
ATOM 725 O O . ILE A 1 91 ? -8.036 -1.196 1.374 1.00 94.50 91 ILE A O 1
ATOM 729 N N . ASN A 1 92 ? -9.839 -0.415 2.486 1.00 95.06 92 ASN A N 1
ATOM 730 C CA . ASN A 1 92 ? -10.468 0.262 1.361 1.00 95.06 92 ASN A CA 1
ATOM 731 C C . ASN A 1 92 ? -10.349 1.772 1.553 1.00 95.06 92 ASN A C 1
ATOM 733 O O . ASN A 1 92 ? -10.717 2.310 2.593 1.00 95.06 92 ASN A O 1
ATOM 737 N N . THR A 1 93 ? -9.869 2.465 0.534 1.00 93.69 93 THR A N 1
ATOM 738 C CA . THR A 1 93 ? -9.723 3.921 0.515 1.00 93.69 93 THR A CA 1
ATOM 739 C C . THR A 1 93 ? -10.613 4.501 -0.568 1.00 93.69 93 THR A C 1
ATOM 741 O O . THR A 1 93 ? -10.613 4.019 -1.702 1.00 93.69 93 THR A O 1
ATOM 744 N N . HIS A 1 94 ? -11.346 5.556 -0.227 1.00 93.81 94 HIS A N 1
ATOM 745 C CA . HIS A 1 94 ? -12.154 6.339 -1.153 1.00 93.81 94 HIS A CA 1
ATOM 746 C C . HIS A 1 94 ? -11.685 7.793 -1.101 1.00 93.81 94 HIS A C 1
ATOM 748 O O . HIS A 1 94 ? -12.187 8.603 -0.321 1.00 93.81 94 HIS A O 1
ATOM 754 N N . PHE A 1 95 ? -10.719 8.150 -1.950 1.00 90.69 95 PHE A N 1
ATOM 755 C CA . PHE A 1 95 ? -10.084 9.472 -1.920 1.00 90.69 95 PHE A CA 1
ATOM 756 C C . PHE A 1 95 ? -11.053 10.607 -2.248 1.00 90.69 95 PHE A C 1
ATOM 758 O O . PHE A 1 95 ? -10.915 11.707 -1.719 1.00 90.69 95 PHE A O 1
ATOM 765 N N . LYS A 1 96 ? -12.062 10.344 -3.088 1.00 89.69 96 LYS A N 1
ATOM 766 C CA . LYS A 1 96 ? -13.108 11.324 -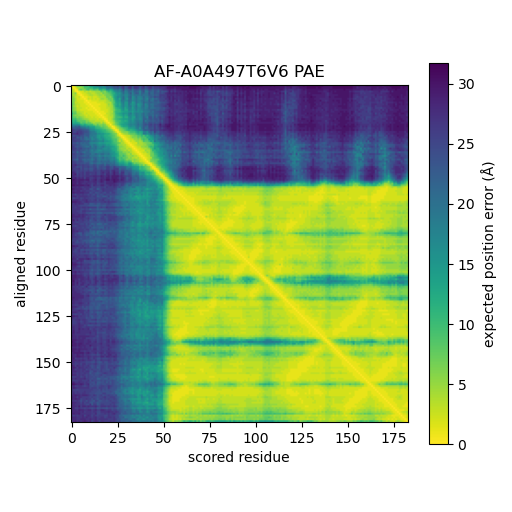3.413 1.00 89.69 96 LYS A CA 1
ATOM 767 C C . LYS A 1 96 ? -13.958 11.698 -2.195 1.00 89.69 96 LYS A C 1
ATOM 769 O O . LYS A 1 96 ? -14.326 12.859 -2.056 1.00 89.69 96 LYS A O 1
ATOM 774 N N . ASN A 1 97 ? -14.241 10.723 -1.332 1.00 90.00 97 ASN A N 1
ATOM 775 C CA . ASN A 1 97 ? -15.073 10.899 -0.141 1.00 90.00 97 ASN A CA 1
ATOM 776 C C . ASN A 1 97 ? -14.233 11.129 1.127 1.00 90.00 97 ASN A C 1
ATOM 778 O O . ASN A 1 97 ? -14.796 11.310 2.198 1.00 90.00 97 ASN A O 1
ATOM 782 N N . ASN A 1 98 ? -12.901 11.124 1.006 1.00 89.94 98 ASN A N 1
ATOM 783 C CA . ASN A 1 98 ? -11.951 11.172 2.115 1.00 89.94 98 ASN A CA 1
ATOM 784 C C . ASN A 1 98 ? -12.157 10.066 3.170 1.00 89.94 98 ASN A C 1
ATOM 786 O O . ASN A 1 98 ? -11.864 10.281 4.343 1.00 89.94 98 ASN A O 1
ATOM 790 N N . THR A 1 99 ? -12.648 8.888 2.774 1.00 92.62 99 THR A N 1
ATOM 791 C CA . THR A 1 99 ? -12.954 7.797 3.711 1.00 92.62 99 THR A CA 1
ATOM 792 C C . THR A 1 99 ? -11.979 6.630 3.599 1.00 92.62 99 THR A C 1
ATOM 794 O O . THR A 1 99 ? -11.451 6.306 2.530 1.00 92.62 99 THR A O 1
ATOM 797 N N . LEU A 1 100 ? -11.746 5.996 4.741 1.00 92.88 100 LEU A N 1
ATOM 798 C CA . LEU A 1 100 ? -10.944 4.807 4.949 1.00 92.88 100 LEU A CA 1
ATOM 799 C C . LEU A 1 100 ? -11.810 3.789 5.686 1.00 92.88 100 LEU A C 1
ATOM 801 O O . LEU A 1 100 ? -12.310 4.065 6.774 1.00 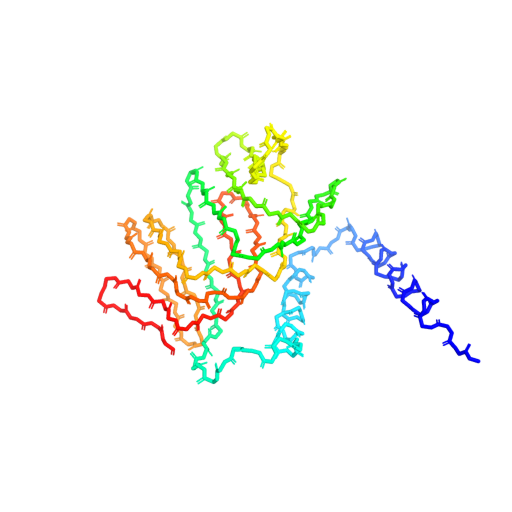92.88 100 LEU A O 1
ATOM 805 N N . LEU A 1 101 ? -11.980 2.619 5.089 1.00 94.12 101 LEU A N 1
ATOM 806 C CA . LEU A 1 101 ? -12.764 1.528 5.638 1.00 94.12 101 LEU A CA 1
ATOM 807 C C . LEU A 1 101 ? -11.850 0.333 5.890 1.00 94.12 101 LEU A C 1
ATOM 809 O O . LEU A 1 101 ? -11.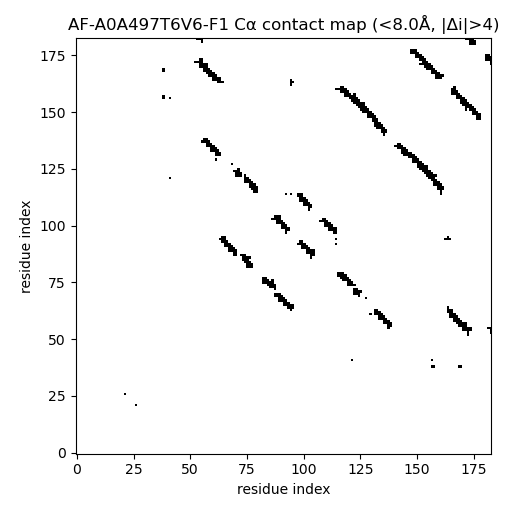274 -0.239 4.962 1.00 94.12 101 LEU A O 1
ATOM 813 N N . PHE A 1 102 ? -11.766 -0.063 7.151 1.00 93.25 102 PHE A N 1
ATOM 814 C CA . PHE A 1 102 ? -11.149 -1.305 7.584 1.00 93.25 102 PHE A CA 1
ATOM 815 C C . PHE A 1 102 ? -12.227 -2.374 7.699 1.00 93.25 102 PHE A C 1
ATOM 817 O O . PHE A 1 102 ? -13.271 -2.144 8.309 1.00 93.25 102 PHE A O 1
ATOM 824 N N . SER A 1 103 ? -11.990 -3.539 7.111 1.00 93.19 103 SER A N 1
ATOM 825 C CA . SER A 1 103 ? -12.843 -4.719 7.269 1.00 93.19 103 SER A CA 1
ATOM 826 C C . SER A 1 103 ? -11.961 -5.896 7.648 1.00 93.19 103 SER A C 1
ATOM 828 O O . SER A 1 103 ? -11.063 -6.247 6.886 1.00 93.19 103 SER A O 1
ATOM 830 N N . GLU A 1 104 ? -12.176 -6.462 8.828 1.00 88.31 104 GLU A N 1
ATOM 831 C CA . GLU A 1 104 ? -11.394 -7.599 9.311 1.00 88.31 104 GLU A CA 1
ATOM 832 C C . GLU A 1 104 ? -11.837 -8.895 8.618 1.00 88.31 104 GLU A C 1
ATOM 834 O O . GLU A 1 104 ? -13.007 -9.072 8.266 1.00 88.31 104 GLU A O 1
ATOM 839 N N . ASP A 1 105 ? -10.897 -9.812 8.399 1.00 75.19 105 ASP A N 1
ATOM 840 C CA . ASP A 1 105 ? -11.249 -11.138 7.905 1.00 75.19 105 ASP A CA 1
ATOM 841 C C . ASP A 1 105 ? -12.001 -11.911 9.003 1.00 75.19 105 ASP A C 1
ATOM 843 O O . ASP A 1 105 ? -11.571 -11.948 10.150 1.00 75.19 105 ASP A O 1
ATOM 847 N N . GLN A 1 106 ? -13.087 -12.604 8.642 1.00 75.56 106 GLN A N 1
ATOM 848 C CA . GLN A 1 106 ? -13.864 -13.494 9.532 1.00 75.56 106 GLN A CA 1
ATOM 849 C C . GLN A 1 106 ? -14.760 -12.808 10.579 1.00 75.56 106 GLN A C 1
ATOM 851 O O . GLN A 1 106 ? -15.432 -13.514 11.333 1.00 75.56 106 GLN A O 1
ATOM 856 N N . THR A 1 107 ? -14.842 -11.475 10.602 1.00 76.94 107 THR A N 1
ATOM 857 C CA . THR A 1 107 ? -15.783 -10.743 11.463 1.00 76.94 107 THR A CA 1
ATOM 858 C C . THR A 1 107 ? -16.609 -9.739 10.653 1.00 76.94 107 THR A C 1
ATOM 860 O O . THR A 1 107 ? -16.210 -9.298 9.577 1.00 76.94 107 THR A O 1
ATOM 863 N N . ASP A 1 108 ? -17.780 -9.359 11.171 1.00 81.38 108 ASP A N 1
ATOM 864 C CA . ASP A 1 108 ? -18.585 -8.266 10.603 1.00 81.38 108 ASP A CA 1
ATOM 865 C C . ASP A 1 108 ? -18.073 -6.877 11.037 1.00 81.38 108 ASP A C 1
ATOM 867 O O . ASP A 1 108 ? -18.703 -5.855 10.744 1.00 81.38 108 ASP A O 1
ATOM 871 N N . LEU A 1 109 ? -16.937 -6.816 11.748 1.00 80.75 109 LEU A N 1
ATOM 872 C CA . LEU A 1 109 ? -16.378 -5.568 12.247 1.00 80.75 109 LEU A CA 1
ATOM 873 C C . LEU A 1 109 ? -15.894 -4.707 11.078 1.00 80.75 109 LEU A C 1
ATOM 875 O O . LEU A 1 109 ? -15.000 -5.073 10.311 1.00 80.75 109 LEU A O 1
ATOM 879 N N . LYS A 1 110 ? -16.478 -3.513 10.988 1.00 87.25 110 LYS A N 1
ATOM 880 C CA . LYS A 1 110 ? -16.103 -2.478 10.033 1.00 87.25 110 LYS A CA 1
ATOM 881 C C . LYS A 1 110 ? -15.799 -1.196 10.780 1.00 87.25 110 LYS A C 1
ATOM 883 O O . LYS A 1 110 ? -16.629 -0.721 11.552 1.00 87.25 110 LYS A O 1
ATOM 888 N N . ILE A 1 111 ? -14.617 -0.642 10.541 1.00 88.56 111 ILE A N 1
ATOM 889 C CA . ILE A 1 111 ? -14.215 0.653 11.090 1.00 88.56 111 ILE A CA 1
ATOM 890 C C . ILE A 1 111 ? -14.107 1.614 9.916 1.00 88.56 111 ILE A C 1
ATOM 892 O O . ILE A 1 111 ? -13.264 1.427 9.042 1.00 88.56 111 ILE A O 1
ATOM 896 N N . GLU A 1 112 ? -14.966 2.626 9.896 1.00 91.56 112 GLU A N 1
ATOM 897 C CA . GLU A 1 112 ? -14.913 3.710 8.920 1.00 91.56 112 GLU A CA 1
ATOM 898 C C . GLU A 1 112 ? -14.372 4.973 9.593 1.00 91.56 112 GLU A C 1
ATOM 900 O O . GLU A 1 112 ? -14.798 5.347 10.685 1.00 91.56 112 GLU A O 1
ATOM 905 N N . THR A 1 113 ? -13.397 5.611 8.955 1.00 90.88 113 THR A N 1
ATOM 906 C CA . THR A 1 113 ? -12.755 6.835 9.439 1.00 90.88 113 THR A CA 1
ATOM 907 C C . THR A 1 113 ? -12.325 7.705 8.265 1.00 90.88 113 THR A C 1
ATOM 909 O O . THR A 1 113 ? -12.284 7.258 7.122 1.00 90.88 113 THR A O 1
ATOM 912 N N . GLU A 1 114 ? -11.969 8.955 8.531 1.00 90.12 114 GLU A N 1
ATOM 913 C CA . GLU A 1 114 ? -11.369 9.825 7.524 1.00 90.12 114 GLU A CA 1
ATOM 914 C C . GLU A 1 114 ? -9.902 9.468 7.244 1.00 90.12 114 GLU A C 1
ATOM 916 O O . GLU A 1 114 ? -9.180 8.993 8.129 1.00 90.12 114 GLU A O 1
ATOM 921 N N . ILE A 1 115 ? -9.432 9.752 6.024 1.00 85.62 115 ILE A N 1
ATOM 922 C CA . ILE A 1 115 ? -8.012 9.632 5.670 1.00 85.62 115 ILE A CA 1
ATOM 923 C C . ILE A 1 115 ? -7.241 10.774 6.347 1.00 85.62 115 ILE A C 1
ATOM 925 O O . ILE A 1 115 ? -7.208 11.901 5.856 1.00 85.62 115 ILE A O 1
ATOM 929 N N . GLN A 1 116 ? -6.599 10.485 7.481 1.00 83.44 116 GLN A N 1
ATOM 930 C CA . GLN A 1 116 ? -5.745 11.444 8.188 1.00 83.44 116 GLN A CA 1
ATOM 931 C C . GLN A 1 116 ? -4.481 10.769 8.740 1.00 83.44 116 GLN A C 1
ATOM 933 O O . GLN A 1 116 ? -4.566 9.895 9.604 1.00 83.44 116 GLN A O 1
ATOM 938 N N . ASN A 1 117 ? -3.308 11.201 8.258 1.00 83.12 117 ASN A N 1
ATOM 939 C CA . ASN A 1 117 ? -1.983 10.710 8.675 1.00 83.12 117 ASN A CA 1
ATOM 940 C C . ASN A 1 117 ? -1.877 9.175 8.733 1.00 83.12 117 ASN A C 1
ATOM 942 O O . ASN A 1 117 ? -1.313 8.624 9.677 1.00 83.12 117 ASN A O 1
ATOM 946 N N . PHE A 1 118 ? -2.437 8.481 7.737 1.00 91.25 118 PHE A N 1
ATOM 947 C CA . PHE A 1 118 ? -2.342 7.027 7.662 1.00 91.25 118 PHE A CA 1
ATOM 948 C C . PHE A 1 118 ? -0.907 6.601 7.364 1.00 91.25 118 PHE A C 1
ATOM 950 O O . PHE A 1 118 ? -0.344 6.968 6.327 1.00 91.25 118 PHE A O 1
ATOM 957 N N . VAL A 1 119 ? -0.361 5.758 8.235 1.00 91.69 119 VAL A N 1
ATOM 958 C CA . VAL A 1 119 ? 0.910 5.064 8.038 1.00 91.69 119 VAL A CA 1
ATOM 959 C C . VAL A 1 119 ? 0.769 3.628 8.528 1.00 91.69 119 VAL A C 1
ATOM 961 O O . VAL A 1 119 ? 0.410 3.383 9.680 1.00 91.69 119 VAL A O 1
ATOM 964 N N . ALA A 1 120 ? 1.094 2.683 7.657 1.00 90.62 120 ALA A N 1
ATOM 965 C CA . ALA A 1 120 ? 1.202 1.269 7.965 1.00 90.62 120 ALA A CA 1
ATOM 966 C C . ALA A 1 120 ? 2.649 0.818 7.696 1.00 90.62 120 ALA A C 1
ATOM 968 O O . ALA A 1 120 ? 3.024 0.650 6.531 1.00 90.62 120 ALA A O 1
ATOM 969 N N . PRO A 1 121 ? 3.498 0.694 8.732 1.00 87.75 121 PRO A N 1
ATOM 970 C CA . PRO A 1 121 ? 4.804 0.059 8.594 1.00 87.75 121 PRO A CA 1
ATOM 971 C C . PRO A 1 121 ? 4.667 -1.459 8.411 1.00 87.75 121 PRO A C 1
ATOM 973 O O . PRO A 1 121 ? 3.651 -2.044 8.782 1.00 87.75 121 PRO A O 1
ATOM 976 N N . GLU A 1 122 ? 5.719 -2.087 7.882 1.00 88.81 122 GLU A N 1
ATOM 977 C CA . GLU A 1 122 ? 5.842 -3.552 7.766 1.00 88.81 122 GLU A CA 1
ATOM 978 C C . GLU A 1 122 ? 4.729 -4.221 6.945 1.00 88.81 122 GLU A C 1
ATOM 980 O O . GLU A 1 122 ? 4.359 -5.371 7.172 1.00 88.81 122 GLU A O 1
ATOM 985 N N . VAL A 1 123 ? 4.192 -3.513 5.953 1.00 91.25 123 VAL A N 1
ATOM 986 C CA . VAL A 1 123 ? 3.212 -4.078 5.029 1.00 91.25 123 VAL A CA 1
ATOM 987 C C . VAL A 1 123 ? 3.920 -5.033 4.079 1.00 91.25 123 VAL A C 1
ATOM 989 O O . VAL A 1 123 ? 4.809 -4.620 3.332 1.00 91.25 123 VAL A O 1
ATOM 992 N N . SER A 1 124 ? 3.484 -6.293 4.091 1.00 92.44 124 SER A N 1
ATOM 993 C CA . SER A 1 124 ? 3.887 -7.313 3.126 1.00 92.44 124 SER A CA 1
ATOM 994 C C . SER A 1 124 ? 2.766 -7.576 2.120 1.00 92.44 124 SER A C 1
ATOM 996 O O . SER A 1 124 ? 1.609 -7.748 2.517 1.00 92.44 124 SER A O 1
ATOM 998 N N . LEU A 1 125 ? 3.110 -7.561 0.829 1.00 93.75 125 LEU A N 1
ATOM 999 C CA . LEU A 1 125 ? 2.210 -7.878 -0.282 1.00 93.75 125 LEU A CA 1
ATOM 1000 C C . LEU A 1 125 ? 2.930 -8.760 -1.303 1.00 93.75 125 LEU A C 1
ATOM 1002 O O . LEU A 1 125 ? 3.907 -8.337 -1.918 1.00 93.75 125 LEU A O 1
ATOM 1006 N N . LYS A 1 126 ? 2.402 -9.951 -1.554 1.00 93.06 126 LYS A N 1
ATOM 1007 C CA . LYS A 1 126 ? 2.930 -10.910 -2.522 1.00 93.06 126 LYS A CA 1
ATOM 1008 C C . LYS A 1 126 ? 2.774 -10.410 -3.950 1.00 93.06 126 LYS A C 1
ATOM 1010 O O . LYS A 1 126 ? 3.685 -10.542 -4.763 1.00 93.06 126 LYS A O 1
ATOM 1015 N N . GLU A 1 127 ? 1.618 -9.829 -4.253 1.00 94.81 127 GLU A N 1
ATOM 1016 C CA . GLU A 1 127 ? 1.348 -9.208 -5.543 1.00 94.81 127 GLU A CA 1
ATOM 1017 C C . GLU A 1 127 ? 0.415 -8.007 -5.375 1.00 94.81 127 GLU A C 1
ATOM 1019 O O . GLU A 1 127 ? -0.633 -8.091 -4.735 1.00 94.81 127 GLU A O 1
ATOM 1024 N N . LEU A 1 128 ? 0.781 -6.892 -6.000 1.00 95.88 128 LEU A N 1
ATOM 1025 C CA . LEU A 1 128 ? -0.077 -5.729 -6.171 1.00 95.88 128 LEU A CA 1
ATOM 1026 C C . LEU A 1 128 ? -0.182 -5.413 -7.659 1.00 95.88 128 LEU A C 1
ATOM 1028 O O . LEU A 1 128 ? 0.815 -5.076 -8.294 1.00 95.88 128 LEU A O 1
ATOM 1032 N N . VAL A 1 129 ? -1.396 -5.468 -8.203 1.00 96.00 129 VAL A N 1
ATOM 1033 C CA . VAL A 1 129 ? -1.683 -5.044 -9.578 1.00 96.00 129 VAL A CA 1
ATOM 1034 C C . VAL A 1 129 ? -2.452 -3.735 -9.536 1.00 96.00 129 VAL A C 1
ATOM 1036 O O . VAL A 1 129 ? -3.531 -3.655 -8.952 1.00 96.00 129 VAL A O 1
ATOM 1039 N N . PHE A 1 130 ? -1.910 -2.708 -10.178 1.00 96.44 130 PHE A N 1
ATOM 1040 C CA . PHE A 1 130 ? -2.529 -1.393 -10.245 1.00 96.44 130 PHE A CA 1
ATOM 1041 C C . PHE A 1 130 ? -2.650 -0.930 -11.692 1.00 96.44 130 PHE A C 1
ATOM 1043 O O . PHE A 1 130 ? -1.687 -1.007 -12.450 1.00 96.44 130 PHE A O 1
ATOM 1050 N N . LYS A 1 131 ? -3.825 -0.410 -12.061 1.00 95.56 131 LYS A N 1
ATOM 1051 C CA . LYS A 1 131 ? -4.061 0.250 -13.346 1.00 95.56 131 LYS A CA 1
ATOM 1052 C C . LYS A 1 131 ? -4.429 1.710 -13.116 1.00 95.56 131 LYS A C 1
ATOM 1054 O O . LYS A 1 131 ? -5.422 1.990 -12.452 1.00 95.56 131 LYS A O 1
ATOM 1059 N N . GLY A 1 132 ? -3.674 2.628 -13.707 1.00 94.75 132 GLY A N 1
ATOM 1060 C CA . GLY A 1 132 ? -3.940 4.056 -13.589 1.00 94.75 132 GLY A CA 1
ATOM 1061 C C . GLY A 1 132 ? -2.687 4.901 -13.746 1.00 94.75 132 GLY A C 1
ATOM 1062 O O . GLY A 1 132 ? -1.780 4.559 -14.502 1.00 94.75 132 GLY A O 1
ATOM 1063 N N . LYS A 1 133 ? -2.665 6.038 -13.049 1.00 95.56 133 LYS A N 1
ATOM 1064 C CA . LYS A 1 133 ? -1.509 6.931 -12.990 1.00 95.56 133 LYS A CA 1
ATOM 1065 C C . LYS A 1 133 ? -0.611 6.555 -11.818 1.00 95.56 133 LYS A C 1
ATOM 1067 O O . LYS A 1 133 ? -1.097 6.436 -10.690 1.00 95.56 133 LYS A O 1
ATOM 1072 N N . PHE A 1 134 ? 0.680 6.399 -12.081 1.00 95.56 134 PHE A N 1
ATOM 1073 C CA . PHE A 1 134 ? 1.669 6.064 -11.062 1.00 95.56 134 PHE A CA 1
ATOM 1074 C C . PHE A 1 134 ? 3.044 6.664 -11.370 1.00 95.56 134 PHE A C 1
ATOM 1076 O O . PHE A 1 134 ? 3.353 7.020 -12.509 1.00 95.56 134 PHE A O 1
ATOM 1083 N N . ILE A 1 135 ? 3.866 6.759 -10.328 1.00 94.06 135 ILE A N 1
ATOM 1084 C CA . ILE A 1 135 ? 5.278 7.141 -10.387 1.00 94.06 135 ILE A CA 1
ATOM 1085 C C . ILE A 1 135 ? 6.073 6.055 -9.667 1.00 94.06 135 ILE A C 1
ATOM 1087 O O . ILE A 1 135 ? 5.706 5.687 -8.554 1.00 94.06 135 ILE A O 1
ATOM 1091 N N . VAL A 1 136 ? 7.146 5.559 -10.276 1.00 93.94 136 VAL A N 1
ATOM 1092 C CA . VAL A 1 136 ? 8.089 4.610 -9.674 1.00 93.94 136 VAL A CA 1
ATOM 1093 C C . VAL A 1 136 ? 9.482 5.218 -9.710 1.00 93.94 136 VAL A C 1
ATOM 1095 O O . VAL A 1 136 ? 10.010 5.514 -10.779 1.00 93.94 136 VAL A O 1
ATOM 1098 N N . THR A 1 137 ? 10.090 5.354 -8.541 1.00 90.31 137 THR A N 1
ATOM 1099 C CA . THR A 1 137 ? 11.453 5.836 -8.349 1.00 90.31 137 THR A CA 1
ATOM 1100 C C . THR A 1 137 ? 12.295 4.703 -7.775 1.00 90.31 137 THR A C 1
ATOM 1102 O O . THR A 1 137 ? 11.987 4.151 -6.720 1.00 90.31 137 THR A O 1
ATOM 1105 N N . SER A 1 138 ? 13.376 4.363 -8.465 1.00 86.25 138 SER A N 1
ATOM 1106 C CA . SER A 1 138 ? 14.421 3.451 -7.992 1.00 86.25 138 SER A CA 1
ATOM 1107 C C . SER A 1 138 ? 15.785 4.066 -8.310 1.00 86.25 138 SER A C 1
ATOM 1109 O O . SER A 1 138 ? 15.854 5.040 -9.060 1.00 86.25 138 SER A O 1
ATOM 1111 N N . THR A 1 139 ? 16.874 3.567 -7.724 1.00 78.19 139 THR A N 1
ATOM 1112 C CA . THR A 1 139 ? 18.224 4.145 -7.856 1.00 78.19 139 THR A CA 1
ATOM 1113 C C . THR A 1 139 ? 18.581 4.448 -9.318 1.00 78.19 139 THR A C 1
ATOM 1115 O O . THR A 1 139 ? 18.881 3.546 -10.095 1.00 78.19 139 THR A O 1
ATOM 1118 N N . GLY A 1 140 ? 18.534 5.731 -9.693 1.00 69.56 140 GLY A N 1
ATOM 1119 C CA . GLY A 1 140 ? 18.869 6.219 -11.035 1.00 69.56 140 GLY A CA 1
ATOM 1120 C C . GLY A 1 140 ? 17.762 6.134 -12.096 1.00 69.56 140 GLY A C 1
ATOM 1121 O O . GLY A 1 140 ? 18.029 6.473 -13.244 1.00 69.56 140 GLY A O 1
ATOM 1122 N N . SER A 1 141 ? 16.538 5.715 -11.756 1.00 76.12 141 SER A N 1
ATOM 1123 C CA . SER A 1 141 ? 15.410 5.623 -12.696 1.00 76.12 141 SER A CA 1
ATOM 1124 C C . SER A 1 141 ? 14.122 6.194 -12.106 1.00 76.12 141 SER A C 1
ATOM 1126 O O . SER A 1 141 ? 13.736 5.862 -10.987 1.00 76.12 141 SER A O 1
ATOM 1128 N N . ASN A 1 142 ? 13.434 7.030 -12.885 1.00 87.81 142 ASN A N 1
ATOM 1129 C CA . ASN A 1 142 ? 12.098 7.529 -12.570 1.00 87.81 142 ASN A CA 1
ATOM 1130 C C . ASN A 1 142 ? 11.162 7.200 -13.737 1.00 87.81 142 ASN A C 1
ATOM 1132 O O . ASN A 1 142 ? 11.370 7.667 -14.857 1.00 87.81 142 ASN A O 1
ATOM 1136 N N . ILE A 1 143 ? 10.151 6.381 -13.471 1.00 90.81 143 ILE A N 1
ATOM 1137 C CA . ILE A 1 143 ? 9.136 5.970 -14.434 1.00 90.81 143 ILE A CA 1
ATOM 1138 C C . ILE A 1 143 ? 7.831 6.637 -14.027 1.00 90.81 143 ILE A C 1
ATOM 1140 O O . ILE A 1 143 ? 7.288 6.363 -12.961 1.00 90.81 143 ILE A O 1
ATOM 1144 N N . THR A 1 144 ? 7.311 7.502 -14.888 1.00 92.88 144 THR A N 1
ATOM 1145 C CA . THR A 1 144 ? 5.974 8.081 -14.737 1.00 92.88 144 THR A CA 1
ATOM 1146 C C . THR A 1 144 ? 5.098 7.555 -15.858 1.00 92.88 144 THR A C 1
ATOM 1148 O O . THR A 1 144 ? 5.478 7.645 -17.024 1.00 92.88 144 THR A O 1
ATOM 1151 N N . ALA A 1 145 ? 3.931 7.021 -15.513 1.00 91.50 145 ALA A N 1
ATOM 1152 C CA . ALA A 1 145 ? 2.984 6.502 -16.487 1.00 91.50 145 ALA A CA 1
ATOM 1153 C C . ALA A 1 145 ? 1.562 6.967 -16.171 1.00 91.50 145 ALA A C 1
ATOM 1155 O O . ALA A 1 145 ? 1.181 7.144 -15.010 1.00 91.50 145 ALA A O 1
ATOM 1156 N N . GLU A 1 146 ? 0.764 7.140 -17.222 1.00 92.19 146 GLU A N 1
ATOM 1157 C CA . GLU A 1 146 ? -0.653 7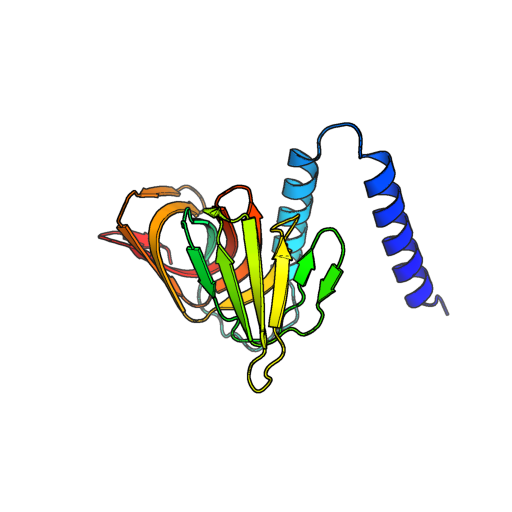.475 -17.131 1.00 92.19 146 GLU A CA 1
ATOM 1158 C C . GLU A 1 146 ? -1.482 6.392 -17.821 1.00 92.19 146 GLU A C 1
ATOM 1160 O O . GLU A 1 146 ? -1.204 6.010 -18.955 1.00 92.19 146 GLU A O 1
ATOM 1165 N N . ASN A 1 147 ? -2.517 5.904 -17.130 1.00 91.94 147 ASN A N 1
ATOM 1166 C CA . ASN A 1 147 ? -3.416 4.854 -17.619 1.00 91.94 147 ASN A CA 1
ATOM 1167 C C . ASN A 1 147 ? -2.699 3.546 -18.030 1.00 91.94 147 ASN A C 1
ATOM 1169 O O . ASN A 1 147 ? -3.137 2.837 -18.938 1.00 91.94 147 ASN A O 1
ATOM 1173 N N . GLU A 1 148 ? -1.612 3.203 -17.339 1.00 94.19 148 GLU A N 1
ATOM 1174 C CA . GLU A 1 148 ? -0.889 1.945 -17.536 1.00 94.19 148 GLU A CA 1
ATOM 1175 C C . GLU A 1 148 ? -1.162 0.954 -16.407 1.00 94.19 148 GLU A C 1
ATOM 1177 O O . GLU A 1 148 ? -1.746 1.300 -15.383 1.00 94.19 148 GLU A O 1
ATOM 1182 N N . THR A 1 149 ? -0.759 -0.302 -16.610 1.00 95.81 149 THR A N 1
ATOM 1183 C CA . THR A 1 149 ? -0.802 -1.340 -15.575 1.00 95.81 149 THR A CA 1
ATOM 1184 C C . THR A 1 149 ? 0.604 -1.612 -15.059 1.00 95.81 149 THR A C 1
ATOM 1186 O O . THR A 1 149 ? 1.514 -1.840 -15.856 1.00 95.81 149 THR A O 1
ATOM 1189 N N . MET A 1 150 ? 0.755 -1.620 -13.739 1.00 95.88 150 MET A N 1
ATOM 1190 C CA . MET A 1 150 ? 1.950 -2.080 -13.043 1.00 95.88 150 MET A CA 1
ATOM 1191 C C . MET A 1 150 ? 1.614 -3.281 -12.162 1.00 95.88 150 MET A C 1
ATOM 1193 O O . MET A 1 150 ? 0.539 -3.340 -11.562 1.00 95.88 150 MET A O 1
ATOM 1197 N N . SER A 1 151 ? 2.561 -4.207 -12.066 1.00 97.06 151 SER A N 1
ATOM 1198 C CA . SER A 1 151 ? 2.528 -5.330 -11.134 1.00 97.06 151 SER A CA 1
ATOM 1199 C C . SER A 1 151 ? 3.765 -5.267 -10.246 1.00 97.06 151 SER A C 1
ATOM 1201 O O . SER A 1 151 ? 4.886 -5.235 -10.754 1.00 97.06 151 SER A O 1
ATOM 1203 N N . VAL A 1 152 ? 3.562 -5.240 -8.933 1.00 95.88 152 VAL A N 1
ATOM 1204 C CA . VAL A 1 152 ? 4.616 -5.263 -7.914 1.00 95.88 152 VAL A CA 1
ATOM 1205 C C . VAL A 1 152 ? 4.592 -6.622 -7.234 1.00 95.88 152 VAL A C 1
ATOM 1207 O O . VAL A 1 152 ? 3.515 -7.095 -6.878 1.00 95.88 152 VAL A O 1
ATOM 1210 N N . TYR A 1 153 ? 5.760 -7.230 -7.057 1.00 95.00 153 TYR A N 1
ATOM 1211 C CA . TYR A 1 153 ? 5.914 -8.563 -6.485 1.00 95.00 153 TYR A CA 1
ATOM 1212 C C . TYR A 1 153 ? 6.739 -8.519 -5.201 1.00 95.00 153 TYR A C 1
ATOM 1214 O O . TYR A 1 153 ? 7.750 -7.813 -5.138 1.00 95.00 153 TYR A O 1
ATOM 1222 N N . ASP A 1 154 ? 6.282 -9.286 -4.208 1.00 93.88 154 ASP A N 1
ATOM 1223 C CA . ASP A 1 154 ? 6.916 -9.484 -2.900 1.00 93.88 154 ASP A CA 1
ATOM 1224 C C . ASP A 1 154 ? 7.379 -8.164 -2.261 1.00 93.88 154 ASP A C 1
ATOM 1226 O O . ASP A 1 154 ? 8.546 -7.974 -1.914 1.00 93.88 154 ASP A O 1
ATOM 1230 N N . PHE A 1 155 ? 6.450 -7.216 -2.153 1.00 94.06 155 PHE A N 1
ATOM 1231 C CA . PHE A 1 155 ? 6.685 -5.953 -1.475 1.00 94.06 155 PHE A CA 1
ATOM 1232 C C . PHE A 1 155 ? 6.786 -6.170 0.034 1.00 94.06 155 PHE A C 1
ATOM 1234 O O . PHE A 1 155 ? 5.936 -6.832 0.633 1.00 94.06 155 PHE A O 1
ATOM 1241 N N . LEU A 1 156 ? 7.783 -5.541 0.649 1.00 93.44 156 LEU A N 1
ATOM 1242 C CA . LEU A 1 156 ? 7.890 -5.360 2.090 1.00 93.44 156 LEU A CA 1
ATOM 1243 C C . LEU A 1 156 ? 8.336 -3.929 2.383 1.00 93.44 156 LEU A C 1
ATOM 1245 O O . LEU A 1 156 ? 9.418 -3.506 1.968 1.00 93.44 156 LEU A O 1
ATOM 1249 N N . GLY A 1 157 ? 7.527 -3.180 3.126 1.00 91.75 157 GLY A N 1
ATOM 1250 C CA . GLY A 1 157 ? 7.892 -1.818 3.489 1.00 91.75 157 GLY A CA 1
ATOM 1251 C C . GLY A 1 157 ? 6.778 -1.042 4.159 1.00 91.75 157 GLY A C 1
ATOM 1252 O O . GLY A 1 157 ? 5.979 -1.583 4.917 1.00 91.75 157 GLY A O 1
ATOM 1253 N N . VAL A 1 158 ? 6.750 0.257 3.897 1.00 92.75 158 VAL A N 1
ATOM 1254 C CA . VAL A 1 158 ? 5.801 1.186 4.502 1.00 92.75 158 VAL A CA 1
ATOM 1255 C C . VAL A 1 158 ? 4.796 1.643 3.456 1.00 92.75 158 VAL A C 1
ATOM 1257 O O . VAL A 1 158 ? 5.170 2.019 2.342 1.00 92.75 158 VAL A O 1
ATOM 1260 N N . VAL A 1 159 ? 3.523 1.656 3.844 1.00 95.44 159 VAL A N 1
ATOM 1261 C CA . VAL A 1 159 ? 2.429 2.256 3.078 1.00 95.44 159 VAL A CA 1
ATOM 1262 C C . VAL A 1 159 ? 1.941 3.492 3.811 1.00 95.44 159 VAL A C 1
ATOM 1264 O O . VAL A 1 159 ? 1.676 3.455 5.010 1.00 95.44 159 VAL A O 1
ATOM 1267 N N . SER A 1 160 ? 1.793 4.594 3.090 1.00 94.62 160 SER A N 1
ATOM 1268 C CA . SER A 1 160 ? 1.182 5.815 3.609 1.00 94.62 160 SER A CA 1
ATOM 1269 C C . SER A 1 160 ? 0.123 6.334 2.648 1.00 94.62 160 SER A C 1
ATOM 1271 O O . SER A 1 160 ? 0.215 6.130 1.435 1.00 94.62 160 SER A O 1
ATOM 1273 N N . LEU A 1 161 ? -0.897 6.996 3.192 1.00 91.31 161 LEU A N 1
ATOM 1274 C CA . LEU A 1 161 ? -1.886 7.703 2.382 1.00 91.31 161 LEU A CA 1
ATOM 1275 C C . LEU A 1 161 ? -1.592 9.192 2.466 1.00 91.31 161 LEU A C 1
ATOM 1277 O O . LEU A 1 161 ? -1.504 9.761 3.555 1.00 91.31 161 LEU A O 1
ATOM 1281 N N . GLN A 1 162 ? -1.450 9.813 1.304 1.00 84.19 162 GLN A N 1
ATOM 1282 C CA . GLN A 1 162 ? -1.324 11.256 1.162 1.00 84.19 162 GLN A CA 1
ATOM 1283 C C . GLN A 1 162 ? -2.546 11.790 0.410 1.00 84.19 162 GLN A C 1
ATOM 1285 O O . GLN A 1 162 ? -3.430 11.037 -0.005 1.00 84.19 162 GLN A O 1
ATOM 1290 N N . ASN A 1 163 ? -2.625 13.110 0.245 1.00 81.12 163 ASN A N 1
ATOM 1291 C CA . ASN A 1 163 ? -3.744 13.734 -0.451 1.00 81.12 163 ASN A CA 1
ATOM 1292 C C . ASN A 1 163 ? -3.876 13.178 -1.885 1.00 81.12 163 ASN A C 1
ATOM 1294 O O . ASN A 1 163 ? -3.077 13.519 -2.757 1.00 81.12 163 ASN A O 1
ATOM 1298 N N . LYS A 1 164 ? -4.904 12.346 -2.115 1.00 88.12 164 LYS A N 1
ATOM 1299 C CA . LYS A 1 164 ? -5.223 11.672 -3.392 1.00 88.12 164 LYS A CA 1
ATOM 1300 C C . LYS A 1 164 ? -4.167 10.684 -3.897 1.00 88.12 164 LYS A C 1
ATOM 1302 O O . LYS A 1 164 ? -4.110 10.418 -5.099 1.00 88.12 164 LYS A O 1
ATOM 1307 N N . SER A 1 165 ? -3.328 10.148 -3.016 1.00 93.44 165 SER A N 1
ATOM 1308 C CA . SER A 1 165 ? -2.350 9.143 -3.417 1.00 93.44 165 SER A CA 1
ATOM 1309 C C . SER A 1 165 ? -2.062 8.114 -2.335 1.00 93.44 165 SER A C 1
ATOM 1311 O O . SER A 1 165 ? -2.214 8.353 -1.136 1.00 93.44 165 SER A O 1
ATOM 1313 N N . VAL A 1 166 ? -1.616 6.949 -2.796 1.00 96.19 166 VAL A N 1
ATOM 1314 C CA . VAL A 1 166 ? -1.062 5.885 -1.960 1.00 96.19 166 VAL A CA 1
ATOM 1315 C C . VAL A 1 166 ? 0.428 5.824 -2.249 1.00 96.19 166 VAL A C 1
ATOM 1317 O O . VAL A 1 166 ? 0.824 5.709 -3.408 1.00 96.19 166 VAL A O 1
ATOM 1320 N N . VAL A 1 167 ? 1.249 5.916 -1.211 1.00 95.81 167 VAL A N 1
ATOM 1321 C CA . VAL A 1 167 ? 2.705 5.941 -1.331 1.00 95.81 167 VAL A CA 1
ATOM 1322 C C . VAL A 1 167 ? 3.286 4.711 -0.657 1.00 95.81 167 VAL A C 1
ATOM 1324 O O . VAL A 1 167 ? 3.029 4.460 0.521 1.00 95.81 167 VAL A O 1
ATOM 1327 N N . PHE A 1 168 ? 4.094 3.978 -1.411 1.00 95.88 168 PHE A N 1
ATOM 1328 C CA . PHE A 1 168 ? 4.808 2.788 -0.983 1.00 95.88 168 PHE A CA 1
ATOM 1329 C C . PHE A 1 168 ? 6.305 3.075 -0.995 1.00 95.88 168 PHE A C 1
ATOM 1331 O O . PHE A 1 168 ? 6.833 3.595 -1.978 1.00 95.88 168 PHE A O 1
ATOM 1338 N N . SER A 1 169 ? 6.995 2.714 0.082 1.00 94.81 169 SER A N 1
ATOM 1339 C CA . SER A 1 169 ? 8.454 2.787 0.164 1.00 94.81 169 SER A CA 1
ATOM 1340 C C . SER A 1 169 ? 8.969 1.516 0.811 1.00 94.81 169 SER A C 1
ATOM 1342 O O . SER A 1 169 ? 8.586 1.202 1.938 1.00 94.81 169 SER A O 1
ATOM 1344 N N . GLY A 1 170 ? 9.810 0.766 0.112 1.00 92.75 170 GLY A N 1
ATOM 1345 C CA . GLY A 1 170 ? 10.218 -0.546 0.591 1.00 92.75 170 GLY A CA 1
ATOM 1346 C C . GLY A 1 170 ? 11.015 -1.337 -0.423 1.00 92.75 170 GLY A C 1
ATOM 1347 O O . GLY A 1 170 ? 11.473 -0.811 -1.433 1.00 92.75 170 GLY A O 1
ATOM 1348 N N . ASN A 1 171 ? 11.171 -2.617 -0.128 1.00 92.06 171 ASN A N 1
ATOM 1349 C CA . ASN A 1 171 ? 11.871 -3.560 -0.979 1.00 92.06 171 ASN A CA 1
ATOM 1350 C C . ASN A 1 171 ? 10.861 -4.377 -1.778 1.00 92.06 171 ASN A C 1
ATOM 1352 O O . ASN A 1 171 ? 9.788 -4.707 -1.277 1.00 92.06 171 ASN A O 1
ATOM 1356 N N . VAL A 1 172 ? 11.217 -4.696 -3.016 1.00 93.12 172 VAL A N 1
ATOM 1357 C CA . VAL A 1 172 ? 10.439 -5.553 -3.920 1.00 93.12 172 VAL A CA 1
ATOM 1358 C C . VAL A 1 172 ? 11.377 -6.539 -4.592 1.00 93.12 172 VAL A C 1
ATOM 1360 O O . VAL A 1 172 ? 12.555 -6.235 -4.781 1.00 93.12 172 VAL A O 1
ATOM 1363 N N . THR A 1 173 ? 10.864 -7.695 -4.999 1.00 91.81 173 THR A N 1
ATOM 1364 C CA . THR A 1 173 ? 11.623 -8.620 -5.858 1.00 91.81 173 THR A CA 1
ATOM 1365 C C . THR A 1 173 ? 11.535 -8.219 -7.323 1.00 91.81 173 THR A C 1
ATOM 1367 O O . THR A 1 173 ? 12.446 -8.497 -8.100 1.00 91.81 173 THR A O 1
ATOM 1370 N N . LYS A 1 174 ? 10.419 -7.590 -7.720 1.00 92.81 174 LYS A N 1
ATOM 1371 C CA . LYS A 1 174 ? 10.192 -7.140 -9.093 1.00 92.81 174 LYS A CA 1
ATOM 1372 C C . LYS A 1 174 ? 9.074 -6.104 -9.186 1.00 92.81 174 LYS A C 1
ATOM 1374 O O . LYS A 1 174 ? 8.017 -6.271 -8.579 1.00 92.81 174 LYS A O 1
ATOM 1379 N N . ILE A 1 175 ? 9.246 -5.109 -10.055 1.00 93.62 175 ILE A N 1
ATOM 1380 C CA . ILE A 1 175 ? 8.146 -4.306 -10.611 1.00 93.62 175 ILE A CA 1
ATOM 1381 C C . ILE A 1 175 ? 8.121 -4.508 -12.119 1.00 93.62 175 ILE A C 1
ATOM 1383 O O . ILE A 1 175 ? 9.148 -4.388 -12.779 1.00 93.62 175 ILE A O 1
ATOM 1387 N N . LYS A 1 176 ? 6.947 -4.798 -12.674 1.00 95.06 176 LYS A N 1
ATOM 1388 C CA . LYS A 1 176 ? 6.743 -4.971 -14.112 1.00 95.06 176 LYS A CA 1
ATOM 1389 C C . LYS A 1 176 ? 5.702 -3.984 -14.622 1.00 95.06 176 LYS A C 1
ATOM 1391 O O . LYS A 1 176 ? 4.612 -3.900 -14.059 1.00 95.06 176 LYS A O 1
ATOM 1396 N N . GLY A 1 177 ? 6.010 -3.314 -15.726 1.00 93.06 177 GLY A N 1
ATOM 1397 C CA . GLY A 1 177 ? 5.041 -2.555 -16.512 1.00 93.06 177 GLY A CA 1
ATOM 1398 C C . GLY A 1 177 ? 5.135 -2.889 -17.996 1.00 93.06 177 GLY A C 1
ATOM 1399 O O . GLY A 1 177 ? 5.685 -3.921 -18.399 1.00 93.06 177 GLY A O 1
ATOM 1400 N N . ARG A 1 178 ? 4.557 -2.038 -18.845 1.00 89.94 178 ARG A N 1
ATOM 1401 C CA . ARG A 1 178 ? 4.546 -2.271 -20.290 1.00 89.94 178 ARG A CA 1
ATOM 1402 C C . ARG A 1 178 ? 5.919 -1.964 -20.894 1.00 89.94 178 ARG A C 1
ATOM 1404 O O . ARG A 1 178 ? 6.254 -0.814 -21.137 1.00 89.94 178 ARG A O 1
ATOM 1411 N N . GLY A 1 179 ? 6.686 -3.011 -21.196 1.00 88.00 179 GLY A N 1
ATOM 1412 C CA . GLY A 1 179 ? 7.983 -2.882 -21.875 1.00 88.00 179 GLY A CA 1
ATOM 1413 C C . GLY A 1 179 ? 9.141 -2.460 -20.967 1.00 88.00 179 GLY A C 1
ATOM 1414 O O . GLY A 1 179 ? 10.206 -2.127 -21.473 1.00 88.00 179 GLY A O 1
ATOM 1415 N N . TRP A 1 180 ? 8.944 -2.491 -19.648 1.00 90.00 180 TRP A N 1
ATOM 1416 C CA . TRP A 1 180 ? 9.974 -2.208 -18.653 1.00 90.00 180 TRP A CA 1
ATOM 1417 C C . TRP A 1 180 ? 9.801 -3.105 -17.424 1.00 90.00 180 TRP A C 1
ATOM 1419 O O . TRP A 1 180 ? 8.693 -3.549 -17.100 1.00 90.00 180 TRP A O 1
ATOM 1429 N N . GLU A 1 181 ? 10.908 -3.359 -16.737 1.00 91.62 181 GLU A N 1
ATOM 1430 C CA . GLU A 1 181 ? 10.949 -4.081 -15.470 1.00 91.62 181 GLU A CA 1
ATOM 1431 C C . GLU A 1 181 ? 12.058 -3.526 -14.570 1.00 91.62 181 GLU A C 1
ATOM 1433 O O . GLU A 1 181 ? 13.056 -2.996 -15.055 1.00 91.62 181 GLU A O 1
ATOM 1438 N N . ILE A 1 182 ? 11.854 -3.633 -13.259 1.00 86.75 182 ILE A N 1
ATOM 1439 C CA . ILE A 1 182 ? 12.833 -3.333 -12.209 1.00 86.75 182 ILE A CA 1
ATOM 1440 C C . ILE A 1 182 ? 12.981 -4.615 -11.388 1.00 86.75 182 ILE A C 1
ATOM 1442 O O . ILE A 1 182 ? 11.961 -5.161 -10.961 1.00 86.75 182 ILE A O 1
ATOM 1446 N N . ILE A 1 183 ? 14.214 -5.094 -11.198 1.00 85.00 183 ILE A N 1
ATOM 1447 C CA . ILE A 1 183 ? 14.574 -6.312 -10.445 1.00 85.00 183 ILE A CA 1
ATOM 1448 C C . ILE A 1 183 ? 15.649 -5.945 -9.439 1.00 85.00 183 ILE A C 1
ATOM 1450 O O . ILE A 1 183 ? 16.663 -5.361 -9.875 1.00 85.00 183 ILE A O 1
#

Solvent-accessible surface area (backbone atoms only — not comparable to full-atom values): 10062 Å² total; per-residue (Å²): 132,85,58,65,67,57,55,52,50,52,51,52,47,51,51,54,52,51,56,63,74,49,74,82,69,65,70,72,61,54,52,52,56,49,51,53,54,47,53,58,49,60,75,66,54,88,70,87,76,73,70,96,61,69,62,34,63,38,37,38,38,38,50,54,62,60,49,74,53,57,51,78,51,61,27,44,38,38,37,77,90,48,71,46,74,69,46,49,37,41,43,37,37,32,52,86,78,41,35,31,36,40,37,41,68,98,52,92,57,67,50,76,44,67,75,42,67,38,38,27,53,72,39,33,34,68,68,47,79,47,75,36,37,38,39,41,40,38,94,95,46,78,49,76,46,72,75,40,56,40,40,39,28,50,33,42,26,33,40,33,53,54,97,56,30,43,37,38,43,34,35,23,45,32,38,40,45,89,94,49,73,48,96

pLDDT: mean 78.37, std 20.1, range [32.22, 97.06]

Sequence (183 aa):
MFDWKILGATFAALIVVSTLFVGGFGIKDFFSQIFEKISEWLGSSPFSGFQHTKSTHVHFTLYPENFVFSPDSPINITLSTMKINNFKGKINTHFKNNTLLFSEDQTDLKIETEIQNFVAPEVSLKELVFKGKFIVTSTGSNITAENETMSVYDFLGVVSLQNKSVVFSGNVTKIKGRGWEII

Mean predicted aligned error: 12.99 Å

Nearest PDB structures (foldseek):
  4b1m-assembly3_C  TM=2.035E-01  e=4.350E-01  Bacillus subtilis
  6qsh-assembly1_A-2  TM=2.510E-01  e=5.032E+00  synthetic construct
  2pso-assembly1_A  TM=2.175E-01  e=8.124E+00  Homo sap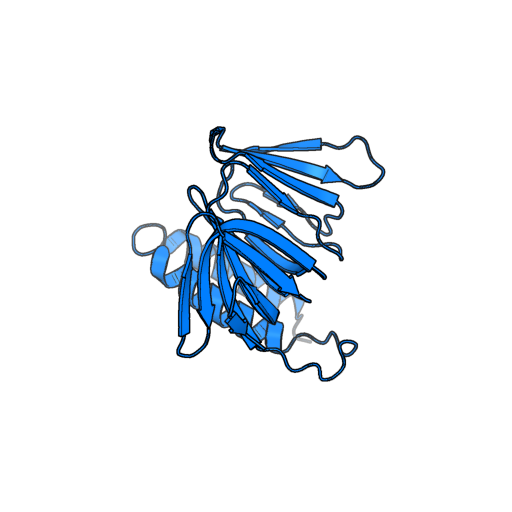iens

Radius of gyration: 17.55 Å; Cα contacts (8 Å, |Δi|>4): 346; chains: 1; bounding box: 38×42×58 Å

Secondary structure (DSSP, 8-state):
---HHHHHHHHHHHHHHHHHHTTTS-HHHHHHHHHHHHHHHHTT---TTS-----EEEEEEE--SEEEE--SS-EEEE-SS-EEEEE-EEEEEETTTTEEEEEETTS--EEEEE--S-EEEEEEEEEEEEEEEEEEEETTEEEEEEEEEEEEEEEEEEEEEETTEEEEEEEESEEEETTEEE-

Foldseek 3Di:
DPPVVVVVVVVVVVVVVVVVVCVPDDPPVVVVVVQVVLQVVLVVDPPVPDPPQDKFWKKKKDQDQKDKDFFPFFWWKDFPVDIDGRAGAMWIAHLVVQKIWRDGPPDRDIDIDGQGWIKIFFGWDQKDKDFAWMWMDGDPDIDTDGRWIKMFGGFTGMWHDDNSMIMGTGITSKMDTDPDIDD